Protein AF-A0AAD9C4A0-F1 (afdb_monomer_lite)

Structure (mmCIF, N/CA/C/O backbone):
data_AF-A0AAD9C4A0-F1
#
_entry.id   AF-A0AAD9C4A0-F1
#
loop_
_atom_site.group_PDB
_atom_site.id
_atom_site.type_symbol
_atom_site.label_atom_id
_atom_site.label_alt_id
_atom_site.label_comp_id
_atom_site.label_asym_id
_atom_site.label_entity_id
_atom_site.label_seq_id
_atom_site.pdbx_PDB_ins_code
_atom_site.Cartn_x
_atom_site.Cartn_y
_atom_site.Cartn_z
_atom_site.occupancy
_atom_site.B_iso_or_equiv
_atom_site.auth_seq_id
_atom_site.auth_comp_id
_atom_site.auth_asym_id
_atom_site.auth_atom_id
_atom_site.pdbx_PDB_model_num
ATOM 1 N N . MET A 1 1 ? -12.023 2.513 -3.138 1.00 79.94 1 MET A N 1
ATOM 2 C CA . MET A 1 1 ? -11.134 1.596 -2.382 1.00 79.94 1 MET A CA 1
ATOM 3 C C . MET A 1 1 ? -10.042 2.349 -1.625 1.00 79.94 1 MET A C 1
ATOM 5 O O . MET A 1 1 ? -10.055 2.284 -0.408 1.00 79.94 1 MET A O 1
ATOM 9 N N . LEU A 1 2 ? -9.115 3.067 -2.279 1.00 85.69 2 LEU A N 1
ATOM 10 C CA . LEU A 1 2 ? -8.049 3.789 -1.553 1.00 85.69 2 LEU A CA 1
ATOM 11 C C . LEU A 1 2 ? -8.584 4.898 -0.635 1.00 85.69 2 LEU A C 1
ATOM 13 O O . LEU A 1 2 ? -8.083 5.047 0.470 1.00 85.69 2 LEU A O 1
ATOM 17 N N . GLU A 1 3 ? -9.629 5.611 -1.058 1.00 88.06 3 GLU A N 1
ATOM 18 C CA . GLU A 1 3 ? -10.345 6.589 -0.222 1.00 88.06 3 GLU A CA 1
ATOM 19 C C . GLU A 1 3 ? -10.893 5.958 1.059 1.00 88.06 3 GLU A C 1
ATOM 21 O O . GLU A 1 3 ? -10.655 6.452 2.151 1.00 88.06 3 GLU A O 1
ATOM 26 N N . GLU A 1 4 ? -11.539 4.799 0.943 1.00 85.88 4 GLU A N 1
ATOM 27 C CA . GLU A 1 4 ? -12.087 4.080 2.092 1.00 85.88 4 GLU A CA 1
ATOM 28 C C . GLU A 1 4 ? -10.990 3.606 3.055 1.00 85.88 4 GLU A C 1
ATOM 30 O O . GLU A 1 4 ? -11.133 3.732 4.270 1.00 85.88 4 GLU A O 1
ATOM 35 N N . ILE A 1 5 ? -9.866 3.109 2.525 1.00 87.75 5 ILE A N 1
ATOM 36 C CA . ILE A 1 5 ? -8.692 2.745 3.333 1.00 87.75 5 ILE A CA 1
ATOM 37 C C . ILE A 1 5 ? -8.140 3.981 4.047 1.00 87.75 5 ILE A C 1
ATOM 39 O O . ILE A 1 5 ? -7.824 3.910 5.236 1.00 87.75 5 ILE A O 1
ATOM 43 N N . SER A 1 6 ? -8.051 5.109 3.340 1.00 91.75 6 SER A N 1
ATOM 44 C CA . SER A 1 6 ? -7.614 6.393 3.886 1.00 91.75 6 SER A CA 1
ATOM 45 C C . SER A 1 6 ? -8.507 6.812 5.052 1.00 91.75 6 SER A C 1
ATOM 47 O O . SER A 1 6 ? -8.025 6.967 6.172 1.00 91.75 6 SER A O 1
ATOM 49 N N . ASP A 1 7 ? -9.820 6.865 4.838 1.00 88.69 7 ASP A N 1
ATOM 50 C CA . ASP A 1 7 ? -10.812 7.226 5.850 1.00 88.69 7 ASP A CA 1
ATOM 51 C C . ASP A 1 7 ? -10.749 6.323 7.083 1.00 88.69 7 ASP A C 1
ATOM 53 O O . ASP A 1 7 ? -10.779 6.798 8.220 1.00 88.69 7 ASP A O 1
ATOM 57 N N . CYS A 1 8 ? -10.662 5.007 6.876 1.00 85.94 8 CYS A N 1
ATOM 58 C CA . CYS A 1 8 ? -10.598 4.043 7.971 1.00 85.94 8 CYS A CA 1
ATOM 59 C C . CYS A 1 8 ? -9.301 4.182 8.774 1.00 85.94 8 CYS A C 1
ATOM 61 O O . CYS A 1 8 ? -9.313 4.038 9.998 1.00 85.94 8 CYS A O 1
ATOM 63 N N . THR A 1 9 ? -8.193 4.467 8.092 1.00 89.06 9 THR A N 1
ATOM 64 C CA . THR A 1 9 ? -6.872 4.662 8.698 1.00 89.06 9 THR A CA 1
ATOM 65 C C . THR A 1 9 ? -6.825 5.960 9.506 1.00 89.06 9 THR A C 1
ATOM 67 O O . THR A 1 9 ? -6.369 5.950 10.647 1.00 89.06 9 THR A O 1
ATOM 70 N N . ILE A 1 10 ? -7.376 7.053 8.969 1.00 90.75 10 ILE A N 1
ATOM 71 C CA . ILE A 1 10 ? -7.515 8.337 9.674 1.00 90.75 10 ILE A CA 1
ATOM 72 C C . ILE A 1 10 ? -8.387 8.170 10.919 1.00 90.75 10 ILE A C 1
ATOM 74 O O . ILE A 1 10 ? -8.007 8.603 12.007 1.00 90.75 10 ILE A O 1
ATOM 78 N N . ALA A 1 11 ? -9.541 7.513 10.779 1.00 87.25 11 ALA A N 1
ATOM 79 C CA . ALA A 1 11 ? -10.444 7.271 11.897 1.00 87.25 11 ALA A CA 1
ATOM 80 C C . ALA A 1 11 ? -9.773 6.452 13.010 1.00 87.25 11 ALA A C 1
ATOM 82 O O . ALA A 1 11 ? -10.030 6.693 14.183 1.00 87.25 11 ALA A O 1
ATOM 83 N N . GLU A 1 12 ? -8.902 5.501 12.671 1.00 86.06 12 GLU A N 1
ATOM 84 C CA . GLU A 1 12 ? -8.150 4.748 13.674 1.00 86.06 12 GLU A CA 1
ATOM 85 C C . GLU A 1 12 ? -7.063 5.579 14.350 1.00 86.06 12 GLU A C 1
ATOM 87 O O . GLU A 1 12 ? -6.959 5.544 15.573 1.00 86.06 12 GLU A O 1
ATOM 92 N N . ALA A 1 13 ? -6.279 6.336 13.581 1.00 87.81 13 ALA A N 1
ATOM 93 C CA . ALA A 1 13 ? -5.225 7.183 14.132 1.00 87.81 13 ALA A CA 1
ATOM 94 C C . ALA A 1 13 ? -5.777 8.219 15.119 1.00 87.81 13 ALA A C 1
ATOM 96 O O . ALA A 1 13 ? -5.172 8.465 16.158 1.00 87.81 13 ALA A O 1
ATOM 97 N N . ARG A 1 14 ? -6.961 8.773 14.830 1.00 87.56 14 ARG A N 1
ATOM 98 C CA . ARG A 1 14 ? -7.648 9.742 15.696 1.00 87.56 14 ARG A CA 1
ATOM 99 C C . ARG A 1 14 ? -8.295 9.120 16.938 1.00 87.56 14 ARG A C 1
ATOM 101 O O . ARG A 1 14 ? -8.647 9.855 17.853 1.00 87.56 14 ARG A O 1
ATOM 108 N N . ARG A 1 15 ? -8.473 7.793 16.981 1.00 79.38 15 ARG A N 1
ATOM 109 C CA . ARG A 1 15 ? -8.998 7.074 18.160 1.00 79.38 15 ARG A CA 1
ATOM 110 C C . ARG A 1 15 ? -7.929 6.766 19.205 1.00 79.38 15 ARG A C 1
ATOM 112 O O . ARG A 1 15 ? -8.277 6.460 20.342 1.00 79.38 15 ARG A O 1
ATOM 119 N N . ASP A 1 16 ? -6.658 6.795 18.826 1.00 80.25 16 ASP A N 1
ATOM 120 C CA . ASP A 1 16 ? -5.544 6.583 19.745 1.00 80.25 16 ASP A CA 1
ATOM 121 C C . ASP A 1 16 ? -5.372 7.862 20.591 1.00 80.25 16 ASP A C 1
ATOM 123 O O . ASP A 1 16 ? -4.976 8.897 20.060 1.00 80.25 16 ASP A O 1
ATOM 127 N N . ASN A 1 17 ? -5.784 7.813 21.868 1.00 54.44 17 ASN A N 1
ATOM 128 C CA . ASN A 1 17 ? -5.972 8.939 22.809 1.00 54.44 17 ASN A CA 1
ATOM 129 C C . ASN A 1 17 ? -4.706 9.807 23.041 1.00 54.44 17 ASN A C 1
ATOM 131 O O . ASN A 1 17 ? -4.101 9.780 24.113 1.00 54.44 17 ASN A O 1
ATOM 135 N N . GLY A 1 18 ? -4.321 10.625 22.063 1.00 64.44 18 GLY A N 1
ATOM 136 C CA . GLY A 1 18 ? -3.226 11.590 22.170 1.00 64.44 18 GLY A CA 1
ATOM 137 C C . GLY A 1 18 ? -3.328 12.743 21.167 1.00 64.44 18 GLY A C 1
ATOM 138 O O . GLY A 1 18 ? -4.323 12.881 20.459 1.00 64.44 18 GLY A O 1
ATOM 139 N N . ASP A 1 19 ? -2.252 13.534 21.079 1.00 62.62 19 ASP A N 1
ATOM 140 C CA . ASP A 1 19 ? -2.028 14.751 20.258 1.00 62.62 19 ASP A CA 1
ATOM 141 C C . ASP A 1 19 ? -2.200 14.563 18.724 1.00 62.62 19 ASP A C 1
ATOM 143 O O . ASP A 1 19 ? -1.868 15.426 17.916 1.00 62.62 19 ASP A O 1
ATOM 147 N N . ARG A 1 20 ? -2.717 13.405 18.290 1.00 71.12 20 ARG A N 1
ATOM 148 C CA . ARG A 1 20 ? -2.921 12.991 16.893 1.00 71.12 20 ARG A CA 1
ATOM 149 C C . ARG A 1 20 ? -4.303 13.362 16.344 1.00 71.12 20 ARG A C 1
ATOM 151 O O . ARG A 1 20 ? -4.717 12.826 15.318 1.00 71.12 20 ARG A O 1
ATOM 158 N N . ALA A 1 21 ? -5.013 14.301 16.970 1.00 73.56 21 ALA A N 1
ATOM 159 C CA . ALA A 1 21 ? -6.291 14.809 16.460 1.00 73.56 21 ALA A CA 1
ATOM 160 C C . ALA A 1 21 ? -6.166 15.385 15.033 1.00 73.56 21 ALA A C 1
ATOM 162 O O . ALA A 1 21 ? -7.085 15.275 14.222 1.00 73.56 21 ALA A O 1
ATOM 163 N N . THR A 1 22 ? -4.997 15.943 14.715 1.00 83.50 22 THR A N 1
ATOM 164 C CA . THR A 1 22 ? -4.648 16.507 13.406 1.00 83.50 22 THR A CA 1
ATOM 165 C C . THR A 1 22 ? -4.046 15.486 12.443 1.00 83.50 22 THR A C 1
ATOM 167 O O . THR A 1 22 ? -3.735 15.842 11.311 1.00 83.50 22 THR A O 1
ATOM 170 N N . TRP A 1 23 ? -3.887 14.220 12.850 1.00 89.94 23 TRP A N 1
ATOM 171 C CA . TRP A 1 23 ? -3.318 13.196 11.982 1.00 89.94 23 TRP A CA 1
ATOM 172 C C . TRP A 1 23 ? -4.263 12.922 10.812 1.00 89.94 23 TRP A C 1
ATOM 174 O O . TRP A 1 23 ? -5.457 12.632 10.977 1.00 89.94 23 TRP A O 1
ATOM 184 N N . ASP A 1 24 ? -3.704 13.010 9.618 1.00 90.94 24 ASP A N 1
ATOM 185 C CA . ASP A 1 24 ? -4.335 12.702 8.351 1.00 90.94 24 ASP A CA 1
ATOM 186 C C . ASP A 1 24 ? -3.430 11.776 7.535 1.00 90.94 24 ASP A C 1
ATOM 188 O O . ASP A 1 24 ? -2.286 11.518 7.901 1.00 90.94 24 ASP A O 1
ATOM 192 N N . VAL A 1 25 ? -3.955 11.234 6.443 1.00 93.19 25 VAL A N 1
ATOM 193 C CA . VAL A 1 25 ? -3.167 10.628 5.369 1.00 93.19 25 VAL A CA 1
ATOM 194 C C . VAL A 1 25 ? -3.914 10.920 4.079 1.00 93.19 25 VAL A C 1
ATOM 196 O O . VAL A 1 25 ? -5.115 10.677 3.984 1.00 93.19 25 VAL A O 1
ATOM 199 N N . SER A 1 26 ? -3.236 11.511 3.102 1.00 94.25 26 SER A N 1
ATOM 200 C CA . SER A 1 26 ? -3.856 11.818 1.810 1.00 94.25 26 SER A CA 1
ATOM 201 C C . SER A 1 26 ? -3.805 10.606 0.878 1.00 94.25 26 SER A C 1
ATOM 203 O O . SER A 1 26 ? -2.987 9.700 1.049 1.00 94.25 26 SER A O 1
ATOM 205 N N . ILE A 1 27 ? -4.635 10.597 -0.170 1.00 94.44 27 ILE A N 1
ATOM 206 C CA . ILE A 1 27 ? -4.611 9.524 -1.178 1.00 94.44 27 ILE A CA 1
ATOM 207 C C . ILE A 1 27 ? -3.234 9.453 -1.857 1.00 94.44 27 ILE A C 1
ATOM 209 O O . ILE A 1 27 ? -2.706 8.361 -2.057 1.00 94.44 27 ILE A O 1
ATOM 213 N N . MET A 1 28 ? -2.632 10.602 -2.184 1.00 94.38 28 MET A N 1
ATOM 214 C CA . MET A 1 28 ? -1.289 10.664 -2.774 1.00 94.38 28 MET A CA 1
ATOM 215 C C . MET A 1 28 ? -0.216 10.115 -1.823 1.00 94.38 28 MET A C 1
ATOM 217 O O . MET A 1 28 ? 0.670 9.379 -2.256 1.00 94.38 28 MET A O 1
ATOM 221 N N . GLU A 1 29 ? -0.333 10.382 -0.520 1.00 94.94 29 GLU A N 1
ATOM 222 C CA . GLU A 1 29 ? 0.569 9.826 0.486 1.00 94.94 29 GLU A CA 1
ATOM 223 C C . GLU A 1 29 ? 0.385 8.311 0.640 1.00 94.94 29 GLU A C 1
ATOM 225 O O . GLU A 1 29 ? 1.365 7.570 0.725 1.00 94.94 29 GLU A O 1
ATOM 230 N N . LEU A 1 30 ? -0.858 7.825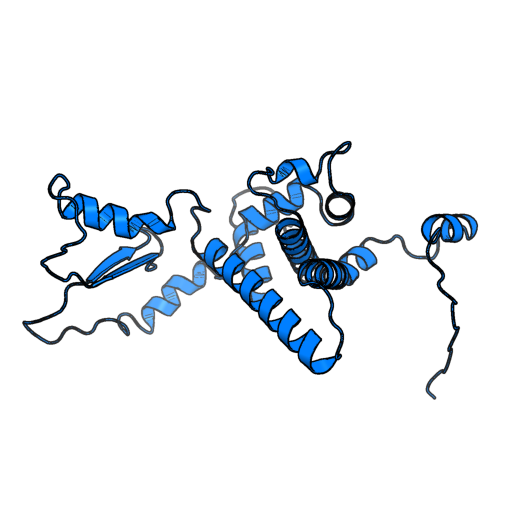 0.604 1.00 94.81 30 LEU A N 1
ATOM 231 C CA . LEU A 1 30 ? -1.161 6.396 0.643 1.00 94.81 30 LEU A CA 1
ATOM 232 C C . LEU A 1 30 ? -0.635 5.670 -0.608 1.00 94.81 30 LEU A C 1
ATOM 234 O O . LEU A 1 30 ? -0.075 4.579 -0.491 1.00 94.81 30 LEU A O 1
ATOM 238 N N . LYS A 1 31 ? -0.734 6.278 -1.799 1.00 95.56 31 LYS A N 1
ATOM 239 C CA . LYS A 1 31 ? -0.093 5.763 -3.024 1.00 95.56 31 LYS A CA 1
ATOM 240 C C . LYS A 1 31 ? 1.433 5.719 -2.875 1.00 95.56 31 LYS A C 1
ATOM 242 O O . LYS A 1 31 ? 2.048 4.717 -3.236 1.00 95.56 31 LYS A O 1
ATOM 247 N N . ALA A 1 32 ? 2.042 6.754 -2.294 1.00 96.25 32 ALA A N 1
ATOM 248 C CA . ALA A 1 32 ? 3.478 6.792 -2.020 1.00 96.25 32 ALA A CA 1
ATOM 249 C C . ALA A 1 32 ? 3.913 5.724 -0.997 1.00 96.25 32 ALA A C 1
ATOM 251 O O . ALA A 1 32 ? 4.969 5.110 -1.147 1.00 96.25 32 ALA A O 1
ATOM 252 N N . PHE A 1 33 ? 3.080 5.436 0.004 1.00 95.81 33 PHE A N 1
ATOM 253 C CA . PHE A 1 33 ? 3.277 4.318 0.926 1.00 95.81 33 PHE A CA 1
ATOM 254 C C . PHE A 1 33 ? 3.236 2.962 0.197 1.00 95.81 33 PHE A C 1
ATOM 256 O O . PHE A 1 33 ? 4.134 2.140 0.384 1.00 95.81 33 PHE A O 1
ATOM 263 N N . ILE A 1 34 ? 2.255 2.741 -0.688 1.00 95.31 34 ILE A N 1
ATOM 264 C CA . ILE A 1 34 ? 2.165 1.521 -1.512 1.00 95.31 34 ILE A CA 1
ATOM 265 C C . ILE A 1 34 ? 3.379 1.391 -2.445 1.00 95.31 34 ILE A C 1
ATOM 267 O O . ILE A 1 34 ? 3.925 0.298 -2.591 1.00 95.31 34 ILE A O 1
ATOM 271 N N . ALA A 1 35 ? 3.860 2.496 -3.021 1.00 95.31 35 ALA A N 1
ATOM 272 C CA . ALA A 1 35 ? 5.075 2.501 -3.833 1.00 95.31 35 ALA A CA 1
ATOM 273 C C . ALA A 1 35 ? 6.282 1.945 -3.061 1.00 95.31 35 ALA A C 1
ATOM 275 O O . ALA A 1 35 ? 7.019 1.108 -3.582 1.00 95.31 35 ALA A O 1
ATOM 276 N N . LEU A 1 36 ? 6.460 2.347 -1.799 1.00 93.62 36 LEU A N 1
ATOM 277 C CA . LEU A 1 36 ? 7.528 1.822 -0.943 1.00 93.62 36 LEU A CA 1
ATOM 278 C C . LEU A 1 36 ? 7.379 0.323 -0.657 1.00 93.62 36 LEU A C 1
ATOM 280 O O . LEU A 1 36 ? 8.388 -0.380 -0.602 1.00 93.62 36 LEU A O 1
ATOM 284 N N . LEU A 1 37 ? 6.149 -0.189 -0.536 1.00 92.06 37 LEU A N 1
ATOM 285 C CA . LEU A 1 37 ? 5.899 -1.629 -0.409 1.00 92.06 37 LEU A CA 1
ATOM 286 C C . LEU A 1 37 ? 6.321 -2.396 -1.671 1.00 92.06 37 LEU A C 1
ATOM 288 O O . LEU A 1 37 ? 6.963 -3.440 -1.553 1.00 92.06 37 LEU A O 1
ATOM 292 N N . TYR A 1 38 ? 6.046 -1.863 -2.865 1.00 92.75 38 TYR A N 1
ATOM 293 C CA . TYR A 1 38 ? 6.490 -2.486 -4.116 1.00 92.75 38 TYR A CA 1
ATOM 294 C C . TYR A 1 38 ? 8.006 -2.457 -4.286 1.00 92.75 38 TYR A C 1
ATOM 296 O O . TYR A 1 38 ? 8.595 -3.477 -4.648 1.00 92.75 38 TYR A O 1
ATOM 304 N N . VAL A 1 39 ? 8.663 -1.334 -3.975 1.00 91.50 39 VAL A N 1
ATOM 305 C CA . VAL A 1 39 ? 10.131 -1.275 -3.998 1.00 91.50 39 VAL A CA 1
ATOM 306 C C . VAL A 1 39 ? 10.705 -2.263 -2.986 1.00 91.50 39 VAL A C 1
ATOM 308 O O . VAL A 1 39 ? 11.582 -3.048 -3.333 1.00 91.50 39 VAL A O 1
ATOM 311 N N . ARG A 1 40 ? 10.167 -2.326 -1.765 1.00 88.25 40 ARG A N 1
ATOM 312 C CA . ARG A 1 40 ? 10.574 -3.336 -0.778 1.00 88.25 40 ARG A CA 1
ATOM 313 C C . ARG A 1 40 ? 10.463 -4.755 -1.353 1.00 88.25 40 ARG A C 1
ATOM 315 O O . ARG A 1 40 ? 11.437 -5.499 -1.302 1.00 88.25 40 ARG A O 1
ATOM 322 N N . GLY A 1 41 ? 9.322 -5.110 -1.946 1.00 86.56 41 GLY A N 1
ATOM 323 C CA . GLY A 1 41 ? 9.107 -6.421 -2.568 1.00 86.56 41 GLY A CA 1
ATOM 324 C C . GLY A 1 41 ? 10.066 -6.721 -3.728 1.00 86.56 41 GLY A C 1
ATOM 325 O O . GLY A 1 41 ? 10.539 -7.846 -3.864 1.00 86.56 41 GLY A O 1
ATOM 326 N N . ALA A 1 42 ? 10.419 -5.711 -4.527 1.00 86.19 42 ALA A N 1
ATOM 327 C CA . ALA A 1 42 ? 11.342 -5.839 -5.656 1.00 86.19 42 ALA A CA 1
ATOM 328 C C . ALA A 1 42 ? 12.817 -6.017 -5.241 1.00 86.19 42 ALA A C 1
ATOM 330 O O . ALA A 1 42 ? 13.602 -6.588 -6.004 1.00 86.19 42 ALA A O 1
ATOM 331 N N . TYR A 1 43 ? 13.201 -5.518 -4.061 1.00 78.12 43 TYR A N 1
ATOM 332 C CA . TYR A 1 43 ? 14.567 -5.601 -3.531 1.00 78.12 43 TYR A CA 1
ATOM 333 C C . TYR A 1 43 ? 14.789 -6.775 -2.566 1.00 78.12 43 TYR A C 1
ATOM 335 O O . TYR A 1 43 ? 15.936 -7.170 -2.357 1.00 78.12 43 TYR A O 1
ATOM 343 N N . CYS A 1 44 ? 13.743 -7.338 -1.954 1.00 64.06 44 CYS A N 1
ATOM 344 C CA . CYS A 1 44 ? 13.934 -8.298 -0.868 1.00 64.06 44 CYS A CA 1
ATOM 345 C C . CYS A 1 44 ? 14.418 -9.684 -1.335 1.00 64.06 44 CYS A C 1
ATOM 347 O O . CYS A 1 44 ? 13.636 -10.560 -1.704 1.00 64.06 44 CYS A O 1
ATOM 349 N N . GLY A 1 45 ? 15.724 -9.908 -1.150 1.00 56.06 45 GLY A N 1
ATOM 350 C CA . GLY A 1 45 ? 16.247 -11.167 -0.625 1.00 56.06 45 GLY A CA 1
ATOM 351 C C . GLY A 1 45 ? 15.723 -11.403 0.798 1.00 56.06 45 GLY A C 1
ATOM 352 O O . GLY A 1 45 ? 15.446 -10.460 1.543 1.00 56.06 45 GLY A O 1
ATOM 353 N N . LYS A 1 46 ? 15.513 -12.668 1.161 1.00 53.75 46 LYS A N 1
ATOM 354 C CA . LYS A 1 46 ? 14.972 -13.068 2.467 1.00 53.75 46 LYS A CA 1
ATOM 355 C C . LYS A 1 46 ? 15.871 -12.477 3.574 1.00 53.75 46 LYS A C 1
ATOM 357 O O . LYS A 1 46 ? 17.060 -12.768 3.565 1.00 53.75 46 LYS A O 1
ATOM 362 N N . ASN A 1 47 ? 15.305 -11.683 4.496 1.00 60.59 47 ASN A N 1
ATOM 363 C CA . ASN A 1 47 ? 15.902 -11.205 5.770 1.00 60.59 47 ASN A CA 1
ATOM 364 C C . ASN A 1 47 ? 16.434 -9.753 5.874 1.00 60.59 47 ASN A C 1
ATOM 366 O O . ASN A 1 47 ? 17.233 -9.485 6.766 1.00 60.59 47 ASN A O 1
ATOM 370 N N . ILE A 1 48 ? 15.981 -8.789 5.061 1.00 75.06 48 ILE A N 1
ATOM 371 C CA . ILE A 1 48 ? 16.292 -7.362 5.317 1.00 75.06 48 ILE A CA 1
ATOM 372 C C . ILE A 1 48 ? 15.224 -6.732 6.226 1.00 75.06 48 ILE A C 1
ATOM 374 O O . ILE A 1 48 ? 14.030 -6.695 5.888 1.00 75.06 48 ILE A O 1
ATOM 378 N N . GLU A 1 49 ? 15.660 -6.228 7.382 1.00 77.25 49 GLU A N 1
ATOM 379 C CA . GLU A 1 49 ? 14.809 -5.501 8.322 1.00 77.25 49 GLU A CA 1
ATOM 380 C C . GLU A 1 49 ? 14.219 -4.240 7.674 1.00 77.25 49 GLU A C 1
ATOM 382 O O . GLU A 1 49 ? 14.831 -3.584 6.840 1.00 77.25 49 GLU A O 1
ATOM 387 N N . MET A 1 50 ? 12.983 -3.895 8.030 1.00 77.12 50 MET A N 1
ATOM 388 C CA . MET A 1 50 ? 12.292 -2.749 7.436 1.00 77.12 50 MET A CA 1
ATOM 389 C C . MET A 1 50 ? 13.003 -1.416 7.694 1.00 77.12 50 MET A C 1
ATOM 391 O O . MET A 1 50 ? 12.980 -0.538 6.835 1.00 77.12 50 MET A O 1
ATOM 395 N N . GLU A 1 51 ? 13.639 -1.256 8.850 1.00 79.81 51 GLU A N 1
ATOM 396 C CA . GLU A 1 51 ? 14.251 0.016 9.225 1.00 79.81 51 GLU A CA 1
ATOM 397 C C . GLU A 1 51 ? 15.545 0.312 8.461 1.00 79.81 51 GLU A C 1
ATOM 399 O O . GLU A 1 51 ? 15.867 1.479 8.238 1.00 79.81 51 GLU A O 1
ATOM 404 N N . SER A 1 52 ? 16.255 -0.718 7.989 1.00 84.81 52 SER A N 1
ATOM 405 C CA . SER A 1 52 ? 17.538 -0.541 7.302 1.00 84.81 52 SER A CA 1
ATOM 406 C C . SER A 1 52 ? 17.401 0.184 5.960 1.00 84.81 52 SER A C 1
ATOM 408 O O . SER A 1 52 ? 18.358 0.801 5.498 1.00 84.81 52 SER A O 1
ATOM 410 N N . PHE A 1 53 ? 16.207 0.179 5.355 1.00 86.88 53 PHE A N 1
ATOM 411 C CA . PHE A 1 53 ? 15.923 0.910 4.116 1.00 86.88 53 PHE A CA 1
ATOM 412 C C . PHE A 1 53 ? 16.070 2.432 4.265 1.00 86.88 53 PHE A C 1
ATOM 414 O O . PHE A 1 53 ? 16.307 3.101 3.262 1.00 86.88 53 PHE A O 1
ATOM 421 N N . TRP A 1 54 ? 15.979 2.965 5.488 1.00 90.88 54 TRP A N 1
ATOM 422 C CA . TRP A 1 54 ? 16.168 4.388 5.794 1.00 90.88 54 TRP A CA 1
ATOM 423 C C . TRP A 1 54 ? 17.552 4.717 6.373 1.00 90.88 54 TRP A C 1
ATOM 425 O O . TRP A 1 54 ? 17.768 5.821 6.866 1.00 90.88 54 TRP A O 1
ATOM 435 N N . SER A 1 55 ? 18.505 3.778 6.336 1.00 87.81 55 SER A N 1
ATOM 436 C CA . SER A 1 55 ? 19.885 4.059 6.745 1.00 87.81 55 SER A CA 1
ATOM 437 C C . SER A 1 55 ? 20.507 5.136 5.849 1.00 87.81 55 SER A C 1
ATOM 439 O O . SER A 1 55 ? 20.348 5.114 4.631 1.00 87.81 55 SER A O 1
ATOM 441 N N . GLU A 1 56 ? 21.247 6.073 6.435 1.00 84.88 56 GLU A N 1
ATOM 442 C CA . GLU A 1 56 ? 21.949 7.111 5.666 1.00 84.88 56 GLU A CA 1
ATOM 443 C C . GLU A 1 56 ? 23.074 6.532 4.798 1.00 84.88 56 GLU A C 1
ATOM 445 O O . GLU A 1 56 ? 23.307 7.006 3.691 1.00 84.88 56 GLU A O 1
ATOM 450 N N . GLN A 1 57 ? 23.750 5.486 5.282 1.00 83.19 57 GLN A N 1
ATOM 451 C CA . GLN A 1 57 ? 24.911 4.890 4.612 1.00 83.19 57 GLN A CA 1
ATOM 452 C C . GLN A 1 57 ? 24.530 3.744 3.672 1.00 83.19 57 GLN A C 1
ATOM 454 O O . GLN A 1 57 ? 25.101 3.606 2.594 1.00 83.19 57 GLN A O 1
ATOM 459 N N . TRP A 1 58 ? 23.568 2.915 4.083 1.00 81.19 58 TRP A N 1
ATOM 460 C CA . TRP A 1 58 ? 23.228 1.659 3.400 1.00 81.19 58 TRP A CA 1
ATOM 461 C C . TRP A 1 58 ? 21.764 1.592 2.958 1.00 81.19 58 TRP A C 1
ATOM 463 O O . TRP A 1 58 ? 21.305 0.561 2.467 1.00 81.19 58 TRP A O 1
ATOM 473 N N . GLY A 1 59 ? 21.008 2.669 3.176 1.00 82.12 59 GLY A N 1
ATOM 474 C CA . GLY A 1 59 ? 19.594 2.730 2.847 1.00 82.12 59 GLY A CA 1
ATOM 475 C C . GLY A 1 59 ? 19.348 3.000 1.372 1.00 82.12 59 GLY A C 1
ATOM 476 O O . GLY A 1 59 ? 20.251 3.159 0.550 1.00 82.12 59 GLY A O 1
ATOM 477 N N . ASN A 1 60 ? 18.070 3.047 1.025 1.00 86.12 60 ASN A N 1
ATOM 478 C CA . ASN A 1 60 ? 17.630 3.276 -0.334 1.00 86.12 60 ASN A CA 1
ATOM 479 C C . ASN A 1 60 ? 17.182 4.736 -0.484 1.00 86.12 60 ASN A C 1
ATOM 481 O O . ASN A 1 60 ? 16.246 5.182 0.179 1.00 86.12 60 ASN A O 1
ATOM 485 N N . ALA A 1 61 ? 17.812 5.474 -1.403 1.00 88.19 61 ALA A N 1
ATOM 486 C CA . ALA A 1 61 ? 17.475 6.873 -1.677 1.00 88.19 61 ALA A CA 1
ATOM 487 C C . ALA A 1 61 ? 15.988 7.072 -2.029 1.00 88.19 61 ALA A C 1
ATOM 489 O O . ALA A 1 61 ? 15.401 8.096 -1.686 1.00 88.19 61 ALA A O 1
ATOM 490 N N . PHE A 1 62 ? 15.348 6.075 -2.652 1.00 90.25 62 PHE A N 1
ATOM 491 C CA . PHE A 1 62 ? 13.914 6.088 -2.937 1.00 90.25 62 PHE A CA 1
ATOM 492 C C . PHE A 1 62 ? 13.077 6.157 -1.652 1.00 90.25 62 PHE A C 1
ATOM 494 O O . PHE A 1 62 ? 12.077 6.870 -1.614 1.00 90.25 62 PHE A O 1
ATOM 501 N N . PHE A 1 63 ? 13.484 5.455 -0.591 1.00 91.12 63 PHE A N 1
ATOM 502 C CA . PHE A 1 63 ? 12.779 5.443 0.692 1.00 91.12 63 PHE A CA 1
ATOM 503 C C . PHE A 1 63 ? 12.902 6.789 1.394 1.00 91.12 63 PHE A C 1
ATOM 505 O O . PHE A 1 63 ? 11.882 7.420 1.675 1.00 91.12 63 PHE A O 1
ATOM 512 N N . ASN A 1 64 ? 14.139 7.261 1.567 1.00 89.06 64 ASN A N 1
ATOM 513 C CA . ASN A 1 64 ? 14.441 8.536 2.220 1.00 89.06 64 ASN A CA 1
ATOM 514 C C . ASN A 1 64 ? 13.785 9.730 1.511 1.00 89.06 64 ASN A C 1
ATOM 516 O O . ASN A 1 64 ? 13.288 10.637 2.173 1.00 89.06 64 ASN A O 1
ATOM 520 N N . ALA A 1 65 ? 13.727 9.712 0.176 1.00 89.75 65 ALA A N 1
ATOM 521 C CA . ALA A 1 65 ? 13.092 10.778 -0.593 1.00 89.75 65 ALA A CA 1
ATOM 522 C C . ALA A 1 65 ? 11.556 10.778 -0.490 1.00 89.75 65 ALA A C 1
ATOM 524 O O . ALA A 1 65 ? 10.936 11.826 -0.640 1.00 89.75 65 ALA A O 1
ATOM 525 N N . THR A 1 66 ? 10.922 9.621 -0.271 1.00 93.19 66 THR A N 1
ATOM 526 C CA . THR A 1 66 ? 9.459 9.486 -0.391 1.00 93.19 66 THR A CA 1
ATOM 527 C C . THR A 1 66 ? 8.743 9.765 0.932 1.00 93.19 66 THR A C 1
ATOM 529 O O . THR A 1 66 ? 7.911 10.675 1.023 1.00 93.19 66 THR A O 1
ATOM 532 N N . LEU A 1 67 ? 9.059 9.007 1.984 1.00 93.19 67 LEU A N 1
ATOM 533 C CA . LEU A 1 67 ? 8.460 9.152 3.315 1.00 93.19 67 LEU A CA 1
ATOM 534 C C . LEU A 1 67 ? 9.531 8.998 4.386 1.00 93.19 67 LEU A C 1
ATOM 536 O O . LEU A 1 67 ? 10.488 8.257 4.199 1.00 93.19 67 LEU A O 1
ATOM 540 N N . SER A 1 68 ? 9.356 9.657 5.532 1.00 92.50 68 SER A N 1
ATOM 541 C CA . SER A 1 68 ? 10.231 9.416 6.679 1.00 92.50 68 SER A CA 1
ATOM 542 C C . SER A 1 68 ? 9.949 8.040 7.288 1.00 92.50 68 SER A C 1
ATOM 544 O O . SER A 1 68 ? 8.817 7.548 7.242 1.00 92.50 68 SER A O 1
ATOM 546 N N . ARG A 1 69 ? 10.963 7.436 7.920 1.00 91.19 69 ARG A N 1
ATOM 547 C CA . ARG A 1 69 ? 10.833 6.144 8.618 1.00 91.19 69 ARG A CA 1
ATOM 548 C C . ARG A 1 69 ? 9.664 6.142 9.607 1.00 91.19 69 ARG A C 1
ATOM 550 O O . ARG A 1 69 ? 8.847 5.225 9.608 1.00 91.19 69 ARG A O 1
ATOM 557 N N . ASN A 1 70 ? 9.564 7.189 10.428 1.00 90.62 70 ASN A N 1
ATOM 558 C CA . ASN A 1 70 ? 8.521 7.302 11.449 1.00 90.62 70 ASN A CA 1
ATOM 559 C C . ASN A 1 70 ? 7.132 7.428 10.817 1.00 90.62 70 ASN A C 1
ATOM 561 O O . ASN A 1 70 ? 6.199 6.778 11.277 1.00 90.62 70 ASN A O 1
ATOM 565 N N . ARG A 1 71 ? 7.004 8.197 9.727 1.00 92.56 71 ARG A N 1
ATOM 566 C CA . ARG A 1 71 ? 5.730 8.359 9.021 1.00 92.56 71 ARG A CA 1
ATOM 567 C C . ARG A 1 71 ? 5.277 7.062 8.358 1.00 92.56 71 ARG A C 1
ATOM 569 O O . ARG A 1 71 ? 4.112 6.698 8.470 1.00 92.56 71 ARG A O 1
ATOM 576 N N . PHE A 1 72 ? 6.199 6.335 7.729 1.00 92.69 72 PHE A N 1
ATOM 577 C CA . PHE A 1 72 ? 5.913 5.015 7.170 1.00 92.69 72 PHE A CA 1
ATOM 578 C C . PHE A 1 72 ? 5.441 4.036 8.254 1.00 92.69 72 PHE A C 1
ATOM 580 O O . PHE A 1 72 ? 4.427 3.358 8.081 1.00 92.69 72 PHE A O 1
ATOM 587 N N . ARG A 1 73 ? 6.144 3.998 9.396 1.00 89.62 73 ARG A N 1
ATOM 588 C CA . ARG A 1 73 ? 5.774 3.161 10.544 1.00 89.62 73 ARG A CA 1
ATOM 589 C C . ARG A 1 73 ? 4.395 3.526 11.089 1.00 89.62 73 ARG A C 1
ATOM 591 O O . ARG A 1 73 ? 3.596 2.631 11.340 1.00 89.62 73 ARG A O 1
ATOM 598 N N . ASP A 1 74 ? 4.099 4.815 11.223 1.00 90.00 74 ASP A N 1
ATOM 599 C CA . ASP A 1 74 ? 2.794 5.295 11.677 1.00 90.00 74 ASP A CA 1
ATOM 600 C C . ASP A 1 74 ? 1.669 4.842 10.739 1.00 90.00 74 ASP A C 1
ATOM 602 O O . ASP A 1 74 ? 0.711 4.221 11.198 1.00 90.00 74 ASP A O 1
ATOM 606 N N . ILE A 1 75 ? 1.805 5.069 9.427 1.00 91.75 75 ILE A N 1
ATOM 607 C CA . ILE A 1 75 ? 0.811 4.624 8.435 1.00 91.75 75 ILE A CA 1
ATOM 608 C C . ILE A 1 75 ? 0.615 3.105 8.529 1.00 91.75 75 ILE A C 1
ATOM 610 O O . ILE A 1 75 ? -0.516 2.624 8.586 1.00 91.75 75 ILE A O 1
ATOM 614 N N . MET A 1 76 ? 1.700 2.335 8.635 1.00 88.50 76 MET A N 1
ATOM 615 C CA . MET A 1 76 ? 1.633 0.880 8.782 1.00 88.50 76 MET A CA 1
ATOM 616 C C . MET A 1 76 ? 0.945 0.435 10.090 1.00 88.50 76 MET A C 1
ATOM 618 O O . MET A 1 76 ? 0.236 -0.579 10.114 1.00 88.50 76 MET A O 1
ATOM 622 N N . CYS A 1 77 ? 1.116 1.169 11.191 1.00 86.88 77 CYS A N 1
ATOM 623 C CA . CYS A 1 77 ? 0.456 0.902 12.472 1.00 86.88 77 CYS A CA 1
ATOM 624 C C . CYS A 1 77 ? -1.049 1.215 12.429 1.00 86.88 77 CYS A C 1
ATOM 626 O O . CYS A 1 77 ? -1.863 0.402 12.886 1.00 86.88 77 CYS A O 1
ATOM 628 N N . TYR A 1 78 ? -1.446 2.327 11.815 1.00 88.06 78 TYR A N 1
ATOM 629 C CA . TYR A 1 78 ? -2.849 2.747 11.773 1.00 88.06 78 TYR A CA 1
ATOM 630 C C . TYR A 1 78 ? -3.639 2.196 10.590 1.00 88.06 78 TYR A C 1
ATOM 632 O O . TYR A 1 78 ? -4.858 2.313 10.603 1.00 88.06 78 TYR A O 1
ATOM 640 N N . LEU A 1 79 ? -2.999 1.534 9.618 1.00 86.19 79 LEU A N 1
ATOM 641 C CA . LEU A 1 79 ? -3.673 0.971 8.446 1.00 86.19 79 LEU A CA 1
ATOM 642 C C . LEU A 1 79 ? -4.906 0.141 8.846 1.00 86.19 79 LEU A C 1
ATOM 644 O O . LEU A 1 79 ? -4.793 -0.856 9.576 1.00 86.19 79 LEU A O 1
ATOM 648 N N . ARG A 1 80 ? -6.088 0.566 8.388 1.00 85.00 80 ARG A N 1
ATOM 649 C CA . ARG A 1 80 ? -7.372 -0.124 8.576 1.00 85.00 80 ARG A CA 1
ATOM 650 C C . ARG A 1 80 ? -8.162 -0.123 7.271 1.00 85.00 80 ARG A C 1
ATOM 652 O O . ARG A 1 80 ? -8.037 0.775 6.451 1.00 85.00 80 ARG A O 1
ATOM 659 N N . PHE A 1 81 ? -9.018 -1.129 7.136 1.00 80.31 81 PHE A N 1
ATOM 660 C CA . PHE A 1 81 ? -9.881 -1.351 5.969 1.00 80.31 81 PHE A CA 1
ATOM 661 C C . PHE A 1 81 ? -11.365 -1.248 6.328 1.00 80.31 81 PHE A C 1
ATOM 663 O O . PHE A 1 81 ? -12.217 -1.634 5.541 1.00 80.31 81 PHE A O 1
ATOM 670 N N . ASP A 1 82 ? -11.668 -0.833 7.561 1.00 76.62 82 ASP A N 1
ATOM 671 C CA . ASP A 1 82 ? -13.027 -0.823 8.078 1.00 76.62 82 ASP A CA 1
ATOM 672 C C . ASP A 1 82 ? -13.212 0.173 9.241 1.00 76.62 82 ASP A C 1
ATOM 674 O O . ASP A 1 82 ? -12.312 0.344 10.073 1.00 76.62 82 ASP A O 1
ATOM 678 N N . LYS A 1 83 ? -14.406 0.779 9.341 1.00 65.75 83 LYS A N 1
ATOM 679 C CA . LYS A 1 83 ? -14.802 1.697 10.422 1.00 65.75 83 LYS A CA 1
ATOM 680 C C . LYS A 1 83 ? -15.419 0.919 11.586 1.00 65.75 83 LYS A C 1
ATOM 682 O O . LYS A 1 83 ? -16.528 0.395 11.467 1.00 65.75 83 LYS A O 1
ATOM 687 N N . LYS A 1 84 ? -14.741 0.919 12.743 1.00 65.00 84 LYS A N 1
ATOM 688 C CA . LYS A 1 84 ? -15.168 0.225 13.978 1.00 65.00 84 LYS A CA 1
ATOM 689 C C . LYS A 1 84 ? -16.630 0.505 14.362 1.00 65.00 84 LYS A C 1
ATOM 691 O O . LYS A 1 84 ? -17.331 -0.435 14.719 1.00 65.00 84 LYS A O 1
ATOM 696 N N . GLU A 1 85 ? -17.099 1.750 14.240 1.00 61.41 85 GLU A N 1
ATOM 697 C CA . GLU A 1 85 ? -18.473 2.150 14.605 1.00 61.41 85 GLU A CA 1
ATOM 698 C C . GLU A 1 85 ? -19.554 1.448 13.766 1.00 61.41 85 GLU A C 1
ATOM 700 O O . GLU A 1 85 ? -20.612 1.084 14.269 1.00 61.41 85 GLU A O 1
ATOM 705 N N . THR A 1 86 ? -19.276 1.183 12.490 1.00 61.56 86 THR A N 1
ATOM 706 C CA . THR A 1 86 ? -20.248 0.576 11.562 1.00 61.56 86 THR A CA 1
ATOM 707 C C . THR A 1 86 ? -20.310 -0.949 11.663 1.00 61.56 86 THR A C 1
ATOM 709 O O . THR A 1 86 ? -21.112 -1.592 10.981 1.00 61.56 86 THR A O 1
ATOM 712 N N . ARG A 1 87 ? -19.456 -1.558 12.498 1.00 62.81 87 ARG A N 1
ATOM 713 C CA . ARG A 1 87 ? -19.411 -3.015 12.682 1.00 62.81 87 ARG A CA 1
ATOM 714 C C . ARG A 1 87 ? -20.671 -3.530 13.369 1.00 62.81 87 ARG A C 1
ATOM 716 O O . ARG A 1 87 ? -21.273 -4.477 12.880 1.00 62.81 87 ARG A O 1
ATOM 723 N N . GLN A 1 88 ? -21.114 -2.880 14.449 1.00 54.72 88 GLN A N 1
ATOM 724 C CA . GLN A 1 88 ? -22.309 -3.302 15.193 1.00 54.72 88 GLN A CA 1
ATOM 725 C C . GLN A 1 88 ? -23.603 -3.156 14.376 1.00 54.72 88 GLN A C 1
ATOM 727 O O . GLN A 1 88 ? -24.426 -4.066 14.403 1.00 54.72 88 GLN A O 1
ATOM 732 N N . CYS A 1 89 ? -23.764 -2.081 13.594 1.00 54.84 89 CYS A N 1
ATOM 733 C CA . CYS A 1 89 ? -24.950 -1.882 12.746 1.00 54.84 89 CYS A CA 1
ATOM 734 C C . CYS A 1 89 ? -25.045 -2.843 11.547 1.00 54.84 89 CYS A C 1
ATOM 736 O O . CYS A 1 89 ? -26.149 -3.144 11.112 1.00 54.84 89 CYS A O 1
ATOM 738 N N . ARG A 1 90 ? -23.931 -3.356 11.004 1.00 55.69 90 ARG A N 1
ATOM 739 C CA . ARG A 1 90 ? -23.986 -4.390 9.946 1.00 55.69 90 ARG A CA 1
ATOM 740 C C . ARG A 1 90 ? -24.333 -5.773 10.500 1.00 55.69 90 ARG A C 1
ATOM 742 O O . ARG A 1 90 ? -24.971 -6.566 9.820 1.00 55.69 90 ARG A O 1
ATOM 749 N N . LEU A 1 91 ? -23.986 -6.033 11.760 1.00 49.81 91 LEU A N 1
ATOM 750 C CA . LEU A 1 91 ? -24.342 -7.268 12.465 1.00 49.81 91 LEU A CA 1
ATOM 751 C C . LEU A 1 91 ? -25.826 -7.328 12.862 1.00 49.81 91 LEU A C 1
ATOM 753 O O . LEU A 1 91 ? -26.329 -8.406 13.165 1.00 49.81 91 LEU A O 1
ATOM 757 N N . THR A 1 92 ? -26.542 -6.199 12.904 1.00 48.19 92 THR A N 1
ATOM 758 C CA . THR A 1 92 ? -27.976 -6.188 13.241 1.00 48.19 92 THR A CA 1
ATOM 759 C C . THR A 1 92 ? -28.872 -6.517 12.052 1.00 48.19 92 THR A C 1
ATOM 761 O O . THR A 1 92 ? -29.940 -7.087 12.272 1.00 48.19 92 THR A O 1
ATOM 764 N N . THR A 1 93 ? -28.449 -6.200 10.823 1.00 42.28 93 THR A N 1
ATOM 765 C CA . THR A 1 93 ? -29.231 -6.412 9.589 1.00 42.28 93 THR A CA 1
ATOM 766 C C . THR A 1 93 ? -29.140 -7.842 9.063 1.00 42.28 93 THR A C 1
ATOM 768 O O . THR A 1 93 ? -30.074 -8.323 8.429 1.00 42.28 93 THR A O 1
ATOM 771 N N . ASP A 1 94 ? -28.061 -8.551 9.380 1.00 40.38 94 ASP A N 1
ATOM 772 C CA . ASP A 1 94 ? -27.935 -9.976 9.114 1.00 40.38 94 ASP A CA 1
ATOM 773 C C . ASP A 1 94 ? -27.087 -10.643 10.200 1.00 40.38 94 ASP A C 1
ATOM 775 O O . ASP A 1 94 ? -25.863 -10.529 10.244 1.00 40.38 94 ASP A O 1
ATOM 779 N N . LYS A 1 95 ? -27.774 -11.343 11.105 1.00 47.09 95 LYS A N 1
ATOM 780 C CA . LYS A 1 95 ? -27.149 -12.062 12.218 1.00 47.09 95 LYS A CA 1
ATOM 781 C C . LYS A 1 95 ? -26.664 -13.465 11.821 1.00 47.09 95 LYS A C 1
ATOM 783 O O . LYS A 1 95 ? -25.950 -14.062 12.619 1.00 47.09 95 LYS A O 1
ATOM 788 N N . PHE A 1 96 ? -27.054 -14.004 10.650 1.00 36.28 96 PHE A N 1
ATOM 789 C CA . PHE A 1 96 ? -26.840 -15.412 10.262 1.00 36.28 96 PHE A CA 1
ATOM 790 C C . PHE A 1 96 ? -27.039 -15.710 8.745 1.00 36.28 96 PHE A C 1
ATOM 792 O O . PHE A 1 96 ? -27.857 -16.565 8.391 1.00 36.28 96 PHE A O 1
ATOM 799 N N . THR A 1 97 ? -26.260 -15.137 7.820 1.00 43.56 97 THR A N 1
ATOM 800 C CA . THR A 1 97 ? -26.202 -15.677 6.434 1.00 43.56 97 THR A CA 1
ATOM 801 C C . THR A 1 97 ? -25.365 -16.946 6.288 1.00 43.56 97 THR A C 1
ATOM 803 O O . THR A 1 97 ? -25.580 -17.685 5.333 1.00 43.56 97 THR A O 1
ATOM 806 N N . HIS A 1 98 ? -24.444 -17.260 7.208 1.00 41.56 98 HIS A N 1
ATOM 807 C CA . HIS A 1 98 ? -23.489 -18.357 6.979 1.00 41.56 98 HIS A CA 1
ATOM 808 C C . HIS A 1 98 ? -23.836 -19.719 7.584 1.00 41.56 98 HIS A C 1
ATOM 810 O O . HIS A 1 98 ? -23.316 -20.714 7.097 1.00 41.56 98 HIS A O 1
ATOM 816 N N . VAL A 1 99 ? -24.690 -19.832 8.605 1.00 40.12 99 VAL A N 1
ATOM 817 C CA . VAL A 1 99 ? -25.051 -21.153 9.157 1.00 40.12 99 VAL A CA 1
ATOM 818 C C . VAL A 1 99 ? -26.440 -21.095 9.788 1.00 40.12 99 VAL A C 1
ATOM 820 O O . VAL A 1 99 ? -26.590 -20.934 10.998 1.00 40.12 99 VAL A O 1
ATOM 823 N N . ARG A 1 100 ? -27.486 -21.254 8.975 1.00 34.03 100 ARG A N 1
ATOM 824 C CA . ARG A 1 100 ? -28.766 -21.751 9.494 1.00 34.03 100 ARG A CA 1
ATOM 825 C C . ARG A 1 100 ? -28.583 -23.245 9.756 1.00 34.03 100 ARG A C 1
ATOM 827 O O . ARG A 1 100 ? -28.229 -23.970 8.834 1.00 34.03 100 ARG A O 1
ATOM 834 N N . LYS A 1 101 ? -28.808 -23.717 10.984 1.00 40.47 101 LYS A N 1
ATOM 835 C CA . LYS A 1 101 ? -28.960 -25.156 11.240 1.00 40.47 101 LYS A CA 1
ATOM 836 C C . LYS A 1 101 ? -30.434 -25.533 11.141 1.00 40.47 101 LYS A C 1
ATOM 838 O O . LYS A 1 101 ? -31.182 -25.209 12.062 1.00 40.47 101 LYS A O 1
ATOM 843 N N . PRO A 1 102 ? -30.830 -26.303 10.126 1.00 40.59 102 PRO A N 1
ATOM 844 C CA . PRO A 1 102 ? -31.735 -27.400 10.340 1.00 40.59 102 PRO A CA 1
ATOM 845 C C . PRO A 1 102 ? -30.897 -28.688 10.443 1.00 40.59 102 PRO A C 1
ATOM 847 O O . PRO A 1 102 ? -29.976 -28.927 9.667 1.00 40.59 102 PRO A O 1
ATOM 850 N N . ASP A 1 103 ? -31.233 -29.497 11.441 1.00 42.38 103 ASP A N 1
ATOM 851 C CA . ASP A 1 103 ? -31.088 -30.957 11.432 1.00 42.38 103 ASP A CA 1
ATOM 852 C C . ASP A 1 103 ? -29.889 -31.628 12.128 1.00 42.38 103 ASP A C 1
ATOM 854 O O . ASP A 1 103 ? -28.768 -31.132 12.247 1.00 42.38 103 ASP A O 1
ATOM 858 N N . LYS A 1 104 ? -30.215 -32.819 12.656 1.00 51.91 104 LYS A N 1
ATOM 859 C CA . LYS A 1 104 ? -29.465 -33.694 13.578 1.00 51.91 104 LYS A CA 1
ATOM 860 C C . LYS A 1 104 ? -28.172 -34.301 13.006 1.00 51.91 104 LYS A C 1
ATOM 862 O O . LYS A 1 104 ? -27.480 -35.010 13.732 1.00 51.91 104 LYS A O 1
ATOM 867 N N . PHE A 1 105 ? -27.826 -34.014 11.753 1.00 52.84 105 PHE A N 1
ATOM 868 C CA . PHE A 1 105 ? -26.618 -34.498 11.085 1.00 52.84 105 PHE A CA 1
ATOM 869 C C . PHE A 1 105 ? -25.930 -33.326 10.389 1.00 52.84 105 PHE A C 1
ATOM 871 O O . PHE A 1 105 ? -26.536 -32.653 9.564 1.00 52.84 105 PHE A O 1
ATOM 878 N N . GLY A 1 106 ? -24.664 -33.069 10.721 1.00 53.34 106 GLY A N 1
ATOM 879 C CA . GLY A 1 106 ? -23.934 -31.946 10.145 1.00 53.34 106 GLY A CA 1
ATOM 880 C C . GLY A 1 106 ? -22.424 -32.112 10.229 1.00 53.34 106 GLY A C 1
ATOM 881 O O . GLY A 1 106 ? -21.890 -32.669 11.190 1.00 53.34 106 GLY A O 1
ATOM 882 N N . ILE A 1 107 ? -21.740 -31.598 9.210 1.00 58.50 107 ILE A N 1
ATOM 883 C CA . ILE A 1 107 ? -20.285 -31.460 9.197 1.00 58.50 107 ILE A CA 1
ATOM 884 C C . ILE A 1 107 ? -19.928 -30.393 10.235 1.00 58.50 107 ILE A C 1
ATOM 886 O O . ILE A 1 107 ? -20.397 -29.257 10.162 1.00 58.50 107 ILE A O 1
ATOM 890 N N . THR A 1 108 ? -19.132 -30.763 11.236 1.00 64.19 108 THR A N 1
ATOM 891 C CA . THR A 1 108 ? -18.661 -29.805 12.244 1.00 64.19 108 THR A CA 1
ATOM 892 C C . THR A 1 108 ? -17.557 -28.962 11.622 1.00 64.19 108 THR A C 1
ATOM 894 O O . THR A 1 108 ? -16.663 -29.520 11.009 1.00 64.19 108 THR A O 1
ATOM 897 N N . PHE A 1 109 ? -17.582 -27.639 11.766 1.00 69.62 109 PHE A N 1
ATOM 898 C CA . PHE A 1 109 ? -16.470 -26.779 11.352 1.00 69.62 109 PHE A CA 1
ATOM 899 C C . PHE A 1 109 ? -15.695 -26.317 12.583 1.00 69.62 109 PHE A C 1
ATOM 901 O O . PHE A 1 109 ? -16.290 -25.890 13.573 1.00 69.62 109 PHE A O 1
ATOM 908 N N . CYS A 1 110 ? -14.368 -26.391 12.520 1.00 74.69 110 CYS A N 1
ATOM 909 C CA . CYS A 1 110 ? -13.487 -25.751 13.489 1.00 74.69 110 CYS A CA 1
ATOM 910 C C . CYS A 1 110 ? -13.191 -24.339 12.991 1.00 74.69 110 CYS A C 1
ATOM 912 O O . CYS A 1 110 ? -12.681 -24.184 11.884 1.00 74.69 110 CYS A O 1
ATOM 914 N N . LEU A 1 111 ? -13.514 -23.325 13.793 1.00 76.25 111 LEU A N 1
ATOM 915 C CA . LEU A 1 111 ? -13.370 -21.916 13.431 1.00 76.25 111 LEU A CA 1
ATOM 916 C C . LEU A 1 111 ? -12.468 -21.219 14.452 1.00 76.25 111 LEU A C 1
ATOM 918 O O . LEU A 1 111 ? -12.674 -21.352 15.658 1.00 76.25 111 LEU A O 1
ATOM 922 N N . ALA A 1 112 ? -11.497 -20.453 13.972 1.00 74.12 112 ALA A N 1
ATOM 923 C CA . ALA A 1 112 ? -10.820 -19.429 14.749 1.00 74.12 112 ALA A CA 1
ATOM 924 C C . ALA A 1 112 ? -11.512 -18.103 14.476 1.00 74.12 112 ALA A C 1
ATOM 926 O O . ALA A 1 112 ? -11.640 -17.694 13.321 1.00 74.12 112 ALA A O 1
ATOM 927 N N . ALA A 1 113 ? -11.940 -17.431 15.536 1.00 75.56 113 ALA A N 1
ATOM 928 C CA . ALA A 1 113 ? -12.535 -16.113 15.446 1.00 75.56 113 ALA A CA 1
ATOM 929 C C . ALA A 1 113 ? -11.875 -15.169 16.445 1.00 75.56 113 ALA A C 1
ATOM 931 O O . ALA A 1 113 ? -11.496 -15.572 17.545 1.00 75.56 113 ALA A O 1
ATOM 932 N N . ASP A 1 114 ? -11.746 -13.911 16.045 1.00 64.88 114 ASP A N 1
ATOM 933 C CA . ASP A 1 114 ? -11.266 -12.849 16.916 1.00 64.88 114 ASP A CA 1
ATOM 934 C C . ASP A 1 114 ? -12.257 -12.592 18.064 1.00 64.88 114 ASP A C 1
ATOM 936 O O . ASP A 1 114 ? -13.475 -12.584 17.864 1.00 64.88 114 ASP A O 1
ATOM 940 N N . VAL A 1 115 ? -11.747 -12.392 19.282 1.00 52.75 115 VAL A N 1
ATOM 941 C CA . VAL A 1 115 ? -12.587 -12.309 20.488 1.00 52.75 115 VAL A CA 1
ATOM 942 C C . VAL A 1 115 ? -13.447 -11.049 20.485 1.00 52.75 115 VAL A C 1
ATOM 944 O O . VAL A 1 115 ? -14.609 -11.121 20.883 1.00 52.75 115 VAL A O 1
ATOM 947 N N . ASP A 1 116 ? -12.928 -9.933 19.984 1.00 41.38 116 ASP A N 1
ATOM 948 C CA . ASP A 1 116 ? -13.607 -8.641 20.080 1.00 41.38 116 ASP A CA 1
ATOM 949 C C . ASP A 1 116 ? -14.466 -8.352 18.848 1.00 41.38 116 ASP A C 1
ATOM 951 O O . ASP A 1 116 ? -15.589 -7.862 18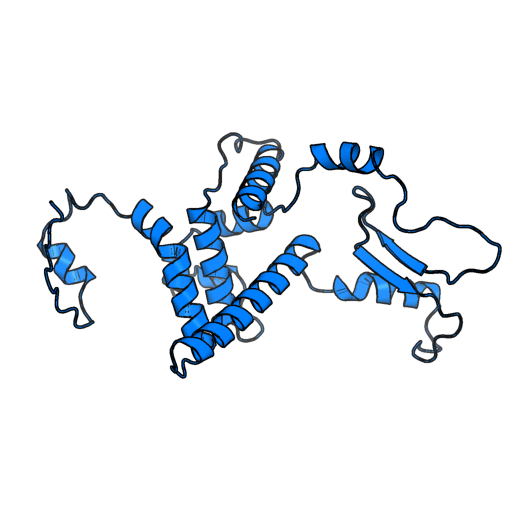.957 1.00 41.38 116 ASP A O 1
ATOM 955 N N . SER A 1 117 ? -13.969 -8.690 17.658 1.00 45.84 117 SER A N 1
ATOM 956 C CA . SER A 1 117 ? -14.659 -8.444 16.387 1.00 45.84 117 SER A CA 1
ATOM 957 C C . SER A 1 117 ? -15.507 -9.615 15.902 1.00 45.84 117 SER A C 1
ATOM 959 O O . SER A 1 117 ? -16.286 -9.439 14.966 1.00 45.84 117 SER A O 1
ATOM 961 N N . LYS A 1 118 ? -15.362 -10.800 16.515 1.00 53.03 118 LYS A N 1
ATOM 962 C CA . LYS A 1 118 ? -16.020 -12.056 16.109 1.00 53.03 118 LYS A CA 1
ATOM 963 C C . LYS A 1 118 ? -15.763 -12.433 14.643 1.00 53.03 118 LYS A C 1
ATOM 965 O O . LYS A 1 118 ? -16.483 -13.253 14.079 1.00 53.03 118 LYS A O 1
ATOM 970 N N . TYR A 1 119 ? -14.724 -11.853 14.035 1.00 53.72 119 TYR A N 1
ATOM 971 C CA . TYR A 1 119 ? -14.353 -12.094 12.648 1.00 53.72 119 TYR A CA 1
ATOM 972 C C . TYR A 1 119 ? -13.674 -13.453 12.510 1.00 53.72 119 TYR A C 1
ATOM 974 O O . TYR A 1 119 ? -12.771 -13.769 13.285 1.00 53.72 119 TYR A O 1
ATOM 982 N N . MET A 1 120 ? -14.084 -14.238 11.515 1.00 63.06 120 MET A N 1
ATOM 983 C CA . MET A 1 120 ? -13.505 -15.549 11.243 1.00 63.06 120 MET A CA 1
ATOM 984 C C . MET A 1 120 ? -12.094 -15.387 10.667 1.00 63.06 120 MET A C 1
ATOM 986 O O . MET A 1 120 ? -11.909 -14.957 9.534 1.00 63.06 120 MET A O 1
ATOM 990 N N . LEU A 1 121 ? -11.097 -15.718 11.479 1.00 65.06 121 LEU A N 1
ATOM 991 C CA . LEU A 1 121 ? -9.681 -15.650 11.139 1.00 65.06 121 LEU A CA 1
ATOM 992 C C . LEU A 1 121 ? -9.271 -16.826 10.250 1.00 65.06 121 LEU A C 1
ATOM 994 O O . LEU A 1 121 ? -8.479 -16.666 9.328 1.00 65.06 121 LEU A O 1
ATOM 998 N N . ASN A 1 122 ? -9.794 -18.014 10.552 1.00 73.31 122 ASN A N 1
ATOM 999 C CA . ASN A 1 122 ? -9.484 -19.255 9.852 1.00 73.31 122 ASN A CA 1
ATOM 1000 C C . ASN A 1 122 ? -10.555 -20.307 10.177 1.00 73.31 122 ASN A C 1
ATOM 1002 O O . ASN A 1 122 ? -11.223 -20.216 11.209 1.00 73.31 122 ASN A O 1
ATOM 1006 N N . GLY A 1 123 ? -10.713 -21.331 9.346 1.00 80.75 123 GLY A N 1
ATOM 1007 C CA . GLY A 1 123 ? -11.510 -22.493 9.711 1.00 80.75 123 GLY A CA 1
ATOM 1008 C C . GLY A 1 123 ? -11.536 -23.586 8.659 1.00 80.75 123 GLY A C 1
ATOM 1009 O O . GLY A 1 123 ? -11.277 -23.352 7.484 1.00 80.75 123 GLY A O 1
ATOM 1010 N N . PHE A 1 124 ? -11.838 -24.801 9.103 1.00 70.69 124 PHE A N 1
ATOM 1011 C CA . PHE A 1 124 ? -11.850 -25.991 8.259 1.00 70.69 124 PHE A CA 1
ATOM 1012 C C . PHE A 1 124 ? -12.896 -27.007 8.744 1.00 70.69 124 PHE A C 1
ATOM 1014 O O . PHE A 1 124 ? -13.244 -27.019 9.931 1.00 70.69 124 PHE A O 1
ATOM 1021 N N . PRO A 1 125 ? -13.418 -27.865 7.850 1.00 72.62 125 PRO A N 1
ATOM 1022 C CA . PRO A 1 125 ? -14.339 -28.927 8.233 1.00 72.62 125 PRO A CA 1
ATOM 1023 C C . PRO A 1 125 ? -13.629 -30.002 9.067 1.00 72.62 125 PRO A C 1
ATOM 1025 O O . PRO A 1 125 ? -12.538 -30.469 8.742 1.00 72.62 125 PRO A O 1
ATOM 1028 N N . TYR A 1 126 ? -14.276 -30.420 10.147 1.00 66.50 126 TYR A N 1
ATOM 1029 C CA . TYR A 1 126 ? -13.872 -31.514 11.012 1.00 66.50 126 TYR A CA 1
ATOM 1030 C C . TYR A 1 126 ? -14.308 -32.841 10.389 1.00 66.50 126 TYR A C 1
ATOM 1032 O O . TYR A 1 126 ? -15.487 -33.192 10.377 1.00 66.50 126 TYR A O 1
ATOM 1040 N N . LEU A 1 127 ? -13.330 -33.587 9.881 1.00 65.50 127 LEU A N 1
ATOM 1041 C CA . LEU A 1 127 ? -13.541 -34.842 9.153 1.00 65.50 127 LEU A CA 1
ATOM 1042 C C . LEU A 1 127 ? -13.537 -36.088 10.063 1.00 65.50 127 LEU A C 1
ATOM 1044 O O . LEU A 1 127 ? -13.616 -37.215 9.580 1.00 65.50 127 LEU A O 1
ATOM 1048 N N . GLY A 1 128 ? -13.436 -35.918 11.387 1.00 65.81 128 GLY A N 1
ATOM 1049 C CA . GLY A 1 128 ? -13.435 -37.013 12.367 1.00 65.81 128 GLY A CA 1
ATOM 1050 C C . GLY A 1 128 ? -12.120 -37.795 12.443 1.00 65.81 128 GLY A C 1
ATOM 1051 O O . GLY A 1 128 ? -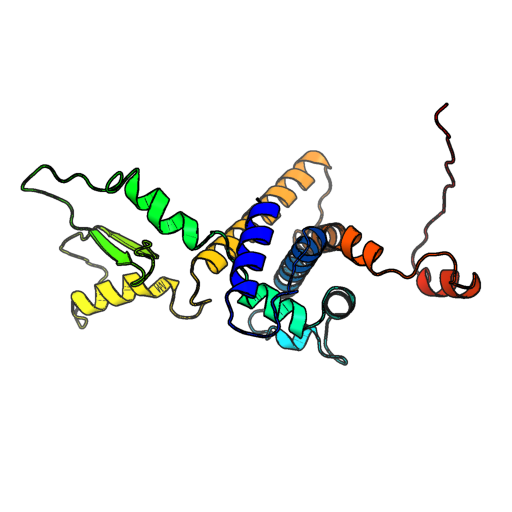11.485 -37.829 13.498 1.00 65.81 128 GLY A O 1
ATOM 1052 N N . LYS A 1 129 ? -11.687 -38.406 11.335 1.00 64.31 129 LYS A N 1
ATOM 1053 C CA . LYS A 1 129 ? -10.412 -39.133 11.226 1.00 64.31 129 LYS A CA 1
ATOM 1054 C C . LYS A 1 129 ? -9.462 -38.377 10.305 1.00 64.31 129 LYS A C 1
ATOM 1056 O O . LYS A 1 129 ? -9.647 -38.368 9.095 1.00 64.31 129 LYS A O 1
ATOM 1061 N N . ASP A 1 130 ? -8.441 -37.761 10.892 1.00 63.00 130 ASP A N 1
ATOM 1062 C CA . ASP A 1 130 ? -7.372 -37.095 10.149 1.00 63.00 130 ASP A CA 1
ATOM 1063 C C . ASP A 1 130 ? -6.138 -38.007 10.099 1.00 63.00 130 ASP A C 1
ATOM 1065 O O . ASP A 1 130 ? -5.492 -38.239 11.123 1.00 63.00 130 ASP A O 1
ATOM 1069 N N . ALA A 1 131 ? -5.842 -38.552 8.916 1.00 64.00 131 ALA A N 1
ATOM 1070 C CA . ALA A 1 131 ? -4.691 -39.427 8.681 1.00 64.00 131 ALA A CA 1
ATOM 1071 C C . ALA A 1 131 ? -3.351 -38.667 8.667 1.00 64.00 131 ALA A C 1
ATOM 1073 O O . ALA A 1 131 ? -2.302 -39.288 8.809 1.00 64.00 131 ALA A O 1
ATOM 1074 N N . SER A 1 132 ? -3.381 -37.336 8.521 1.00 68.62 132 SER A N 1
ATOM 1075 C CA . SER A 1 132 ? -2.188 -36.477 8.528 1.00 68.62 132 SER A CA 1
ATOM 1076 C C . SER A 1 132 ? -1.744 -36.075 9.940 1.00 68.62 132 SER A C 1
ATOM 1078 O O . SER A 1 132 ? -0.656 -35.529 10.126 1.00 68.62 132 SER A O 1
ATOM 1080 N N . ARG A 1 133 ? -2.566 -36.363 10.960 1.00 75.06 133 ARG A N 1
ATOM 1081 C CA . ARG A 1 133 ? -2.270 -36.038 12.357 1.00 75.06 133 ARG A CA 1
ATOM 1082 C C . ARG A 1 133 ? -1.211 -36.997 12.929 1.00 75.06 133 ARG A C 1
ATOM 1084 O O . ARG A 1 133 ? -1.456 -38.205 12.960 1.00 75.06 133 ARG A O 1
ATOM 1091 N N . PRO A 1 134 ? -0.108 -36.486 13.508 1.00 78.00 134 PRO A N 1
ATOM 1092 C CA . PRO A 1 134 ? 0.854 -37.311 14.234 1.00 78.00 134 PRO A CA 1
ATOM 1093 C C . PRO A 1 134 ? 0.188 -38.057 15.400 1.00 78.00 134 PRO A C 1
ATOM 1095 O O . PRO A 1 134 ? -0.551 -37.457 16.183 1.00 78.00 134 PRO A O 1
ATOM 1098 N N . ALA A 1 135 ? 0.476 -39.353 15.558 1.00 75.00 135 ALA A N 1
ATOM 1099 C CA . ALA A 1 135 ? -0.116 -40.189 16.613 1.00 75.00 135 ALA A CA 1
ATOM 1100 C C . ALA A 1 135 ? 0.208 -39.706 18.042 1.00 75.00 135 ALA A C 1
ATOM 1102 O O . ALA A 1 135 ? -0.532 -39.996 18.979 1.00 75.00 135 ALA A O 1
ATOM 1103 N N . THR A 1 136 ? 1.289 -38.943 18.203 1.00 83.19 136 THR A N 1
ATOM 1104 C CA . THR A 1 136 ? 1.749 -38.372 19.476 1.00 83.19 136 THR A CA 1
ATOM 1105 C C . THR A 1 136 ? 0.997 -37.105 19.894 1.00 83.19 136 THR A C 1
ATOM 1107 O O . THR A 1 136 ? 1.118 -36.684 21.042 1.00 83.19 136 THR A O 1
ATOM 1110 N N . GLN A 1 137 ? 0.214 -36.488 19.001 1.00 79.75 137 GLN A N 1
ATOM 1111 C CA . GLN A 1 137 ? -0.431 -35.199 19.243 1.00 79.75 137 GLN A CA 1
ATOM 1112 C C . GLN A 1 137 ? -1.920 -35.349 19.581 1.00 79.75 137 GLN A C 1
ATOM 1114 O O . GLN A 1 137 ? -2.662 -36.072 18.908 1.00 79.75 137 GLN A O 1
ATOM 1119 N N . ARG A 1 138 ? -2.411 -34.608 20.587 1.00 81.00 138 ARG A N 1
ATOM 1120 C CA . ARG A 1 138 ? -3.847 -34.620 20.904 1.00 81.00 138 ARG A CA 1
ATOM 1121 C C . ARG A 1 138 ? -4.653 -33.933 19.805 1.00 81.00 138 ARG A C 1
ATOM 1123 O O . ARG A 1 138 ? -4.232 -32.935 19.228 1.00 81.00 138 ARG A O 1
ATOM 1130 N N . LEU A 1 139 ? -5.883 -34.405 19.589 1.00 74.88 139 LEU A N 1
ATOM 1131 C CA . LEU A 1 139 ? -6.793 -33.839 18.587 1.00 74.88 139 LEU A CA 1
ATOM 1132 C C . LEU A 1 139 ? -6.990 -32.325 18.753 1.00 74.88 139 LEU A C 1
ATOM 1134 O O . LEU A 1 139 ? -6.854 -31.579 17.793 1.00 74.88 139 LEU A O 1
ATOM 1138 N N . ARG A 1 140 ? -7.277 -31.877 19.980 1.00 70.81 140 ARG A N 1
ATOM 1139 C CA . ARG A 1 140 ? -7.494 -30.457 20.294 1.00 70.81 140 ARG A CA 1
ATOM 1140 C C . ARG A 1 140 ? -6.269 -29.592 19.995 1.00 70.81 140 ARG A C 1
ATOM 1142 O O . ARG A 1 140 ? -6.414 -28.479 19.518 1.00 70.81 140 ARG A O 1
ATOM 1149 N N . GLU A 1 141 ? -5.074 -30.121 20.247 1.00 78.75 141 GLU A N 1
ATOM 1150 C CA . GLU A 1 141 ? -3.812 -29.417 20.013 1.00 78.75 141 GLU A CA 1
ATOM 1151 C C . GLU A 1 141 ? -3.559 -29.289 18.509 1.00 78.75 141 GLU A C 1
ATOM 1153 O O . GLU A 1 141 ? -3.254 -28.203 18.033 1.00 78.75 141 GLU A O 1
ATOM 1158 N N . ASN A 1 142 ? -3.781 -30.362 17.744 1.00 80.25 142 ASN A N 1
ATOM 1159 C CA . ASN A 1 142 ? -3.655 -30.335 16.288 1.00 80.25 142 ASN A CA 1
ATOM 1160 C C . ASN A 1 142 ? -4.645 -29.352 15.636 1.00 80.25 142 ASN A C 1
ATOM 1162 O O . ASN A 1 142 ? -4.256 -28.569 14.773 1.00 80.25 142 ASN A O 1
ATOM 1166 N N . VAL A 1 143 ? -5.898 -29.334 16.103 1.00 79.12 143 VAL A N 1
ATOM 1167 C CA . VAL A 1 143 ? -6.925 -28.396 15.624 1.00 79.12 143 VAL A CA 1
ATOM 1168 C C . VAL A 1 143 ? -6.504 -26.949 15.876 1.00 79.12 143 VAL A C 1
ATOM 1170 O O . VAL A 1 143 ? -6.568 -26.128 14.964 1.00 79.12 143 VAL A O 1
ATOM 1173 N N . VAL A 1 144 ? -6.036 -26.639 17.089 1.00 79.56 144 VAL A N 1
ATOM 1174 C CA . VAL A 1 144 ? -5.567 -25.291 17.441 1.00 79.56 144 VAL A CA 1
ATOM 1175 C C . VAL A 1 144 ? -4.349 -24.898 16.607 1.00 79.56 144 VAL A C 1
ATOM 1177 O O . VAL A 1 144 ? -4.324 -23.790 16.081 1.00 79.56 144 VAL A O 1
ATOM 1180 N N . LEU A 1 145 ? -3.372 -25.791 16.416 1.00 79.81 145 LEU A N 1
ATOM 1181 C CA . LEU A 1 145 ? -2.205 -25.484 15.585 1.00 79.81 145 LEU A CA 1
ATOM 1182 C C . LEU A 1 145 ? -2.590 -25.194 14.133 1.00 79.81 145 LEU A C 1
ATOM 1184 O O . LEU A 1 145 ? -2.128 -24.197 13.598 1.00 79.81 145 LEU A O 1
ATOM 1188 N N . ARG A 1 146 ? -3.480 -25.980 13.518 1.00 75.56 146 ARG A N 1
ATOM 1189 C CA . ARG A 1 146 ? -3.960 -25.728 12.144 1.00 75.56 146 ARG A CA 1
ATOM 1190 C C . ARG A 1 146 ? -4.746 -24.425 12.018 1.00 75.56 146 ARG A C 1
ATOM 1192 O O . ARG A 1 146 ? -4.681 -23.747 10.998 1.00 75.56 146 ARG A O 1
ATOM 1199 N N . LEU A 1 147 ? -5.498 -24.064 13.056 1.00 79.25 147 LEU A N 1
ATOM 1200 C CA . LEU A 1 147 ? -6.205 -22.788 13.104 1.00 79.25 147 LEU A CA 1
ATOM 1201 C C . LEU A 1 147 ? -5.237 -21.601 13.201 1.00 79.25 147 LEU A C 1
ATOM 1203 O O . LEU A 1 147 ? -5.489 -20.564 12.586 1.00 79.25 147 LEU A O 1
ATOM 1207 N N . VAL A 1 148 ? -4.143 -21.760 13.950 1.00 75.75 148 VAL A N 1
ATOM 1208 C CA . VAL A 1 148 ? -3.177 -20.694 14.247 1.00 75.75 148 VAL A CA 1
ATOM 1209 C C . VAL A 1 148 ? -2.015 -20.640 13.242 1.00 75.75 148 VAL A C 1
ATOM 1211 O O . VAL A 1 148 ? -1.374 -19.601 13.132 1.00 75.75 148 VAL A O 1
ATOM 1214 N N . GLU A 1 149 ? -1.774 -21.698 12.464 1.00 76.19 149 GLU A N 1
ATOM 1215 C CA . GLU A 1 149 ? -0.672 -21.843 11.496 1.00 76.19 149 GLU A CA 1
ATOM 1216 C C . GLU A 1 149 ? -0.465 -20.620 10.579 1.00 76.19 149 GLU A C 1
ATOM 1218 O O . GLU A 1 149 ? 0.668 -20.138 10.519 1.00 76.19 149 GLU A O 1
ATOM 1223 N N . PRO A 1 150 ? -1.503 -20.010 9.965 1.00 67.75 150 PRO A N 1
ATOM 1224 C CA . PRO A 1 150 ? -1.324 -18.820 9.123 1.00 67.75 150 PRO A CA 1
ATOM 1225 C C . PRO A 1 150 ? -0.818 -17.579 9.879 1.00 67.75 150 PRO A C 1
ATOM 1227 O O . PRO A 1 150 ? -0.406 -16.596 9.265 1.00 67.75 150 PRO A O 1
ATOM 1230 N N . PHE A 1 151 ? -0.877 -17.600 11.211 1.00 61.56 151 PHE A N 1
ATOM 1231 C CA . PHE A 1 151 ? -0.528 -16.487 12.094 1.00 61.56 151 PHE A CA 1
ATOM 1232 C C . PHE A 1 151 ? 0.799 -16.701 12.832 1.00 61.56 151 PHE A C 1
ATOM 1234 O O . PHE A 1 151 ? 1.299 -15.770 13.471 1.00 61.56 151 PHE A O 1
ATOM 1241 N N . VAL A 1 152 ? 1.403 -17.890 12.740 1.00 58.03 152 VAL A N 1
ATOM 1242 C CA . VAL A 1 152 ? 2.719 -18.165 13.325 1.00 58.03 152 VAL A CA 1
ATOM 1243 C C . VAL A 1 152 ? 3.800 -17.561 12.419 1.00 58.03 152 VAL A C 1
ATOM 1245 O O . VAL A 1 152 ? 4.221 -18.166 11.441 1.00 58.03 152 VAL A O 1
ATOM 1248 N N . GLY A 1 153 ? 4.248 -16.340 12.742 1.00 54.72 153 GLY A N 1
ATOM 1249 C CA . GLY A 1 153 ? 5.413 -15.689 12.113 1.00 54.72 153 GLY A CA 1
ATOM 1250 C C . GLY A 1 153 ? 5.130 -14.453 11.244 1.00 54.72 153 GLY A C 1
ATOM 1251 O O . GLY A 1 153 ? 6.068 -13.885 10.690 1.00 54.72 153 GLY A O 1
ATOM 1252 N N . GLY A 1 154 ? 3.870 -14.014 11.131 1.00 56.47 154 GLY A N 1
ATOM 1253 C CA . GLY A 1 154 ? 3.465 -12.852 10.326 1.00 56.47 154 GLY A CA 1
ATOM 1254 C C . GLY A 1 154 ? 2.936 -11.656 11.132 1.00 56.47 154 GLY A C 1
ATOM 1255 O O . GLY A 1 154 ? 2.987 -11.613 12.362 1.00 56.47 154 GLY A O 1
ATOM 1256 N N . THR A 1 155 ? 2.378 -10.665 10.425 1.00 55.91 155 THR A N 1
ATOM 1257 C CA . THR A 1 155 ? 1.586 -9.597 11.057 1.00 55.91 155 THR A CA 1
ATOM 1258 C C . THR A 1 155 ? 0.410 -10.220 11.812 1.00 55.91 155 THR A C 1
ATOM 1260 O O . THR A 1 155 ? -0.419 -10.906 11.222 1.00 55.91 155 THR A O 1
ATOM 1263 N N . ARG A 1 156 ? 0.282 -9.926 13.114 1.00 59.03 156 ARG A N 1
ATOM 1264 C CA . ARG A 1 156 ? -0.844 -10.383 13.961 1.00 59.03 156 ARG A CA 1
ATOM 1265 C C . ARG A 1 156 ? -2.205 -9.814 13.527 1.00 59.03 156 ARG A C 1
ATOM 1267 O O . ARG A 1 156 ? -3.233 -10.143 14.106 1.00 59.03 156 ARG A O 1
ATOM 1274 N N . ARG A 1 157 ? -2.213 -8.940 12.514 1.00 67.56 157 ARG A N 1
ATOM 1275 C CA . ARG A 1 157 ? -3.396 -8.330 11.906 1.00 67.56 157 ARG A CA 1
ATOM 1276 C C . ARG A 1 157 ? -3.637 -8.965 10.537 1.00 67.56 157 ARG A C 1
ATOM 1278 O O . ARG A 1 157 ? -3.049 -8.531 9.545 1.00 67.56 157 ARG A O 1
ATOM 1285 N N . TRP A 1 158 ? -4.525 -9.956 10.487 1.00 64.75 158 TRP A N 1
ATOM 1286 C CA . TRP A 1 158 ? -4.904 -10.662 9.256 1.00 64.75 158 TRP A CA 1
ATOM 1287 C C . TRP A 1 158 ? -5.383 -9.750 8.100 1.00 64.75 158 TRP A C 1
ATOM 1289 O O . TRP A 1 158 ? -5.023 -10.054 6.962 1.00 64.75 158 TRP A O 1
ATOM 1299 N N . PRO A 1 159 ? -6.081 -8.603 8.311 1.00 72.12 159 PRO A N 1
ATOM 1300 C CA . PRO A 1 159 ? -6.521 -7.765 7.190 1.00 72.12 159 PRO A CA 1
ATOM 1301 C C . PRO A 1 159 ? -5.339 -7.160 6.428 1.00 72.12 159 PRO A C 1
ATOM 1303 O O . PRO A 1 159 ? -5.377 -7.008 5.213 1.00 72.12 159 PRO A O 1
ATOM 1306 N N . VAL A 1 160 ? -4.256 -6.853 7.148 1.00 73.94 160 VAL A N 1
ATOM 1307 C CA . VAL A 1 160 ? -3.021 -6.321 6.564 1.00 73.94 160 VAL A CA 1
ATOM 1308 C C . VAL A 1 160 ? -2.300 -7.404 5.755 1.00 73.94 160 VAL A C 1
ATOM 1310 O O . VAL A 1 160 ? -1.739 -7.105 4.707 1.00 73.94 160 VAL A O 1
ATOM 1313 N N . ALA A 1 161 ? -2.353 -8.669 6.192 1.00 73.75 161 ALA A N 1
ATOM 1314 C CA . ALA A 1 161 ? -1.817 -9.787 5.415 1.00 73.75 161 ALA A CA 1
ATOM 1315 C C . ALA A 1 161 ? -2.587 -9.984 4.098 1.00 73.75 161 ALA A C 1
ATOM 1317 O O . ALA A 1 161 ? -1.977 -10.118 3.040 1.00 73.75 161 ALA A O 1
ATOM 1318 N N . VAL A 1 162 ? -3.924 -9.927 4.146 1.00 75.00 162 VAL A N 1
ATOM 1319 C CA . VAL A 1 162 ? -4.769 -9.978 2.942 1.00 75.00 162 VAL A CA 1
ATOM 1320 C C . VAL A 1 162 ? -4.457 -8.816 2.004 1.00 75.00 162 VAL A C 1
ATOM 1322 O O . VAL A 1 162 ? -4.322 -9.026 0.803 1.00 75.00 162 VAL A O 1
ATOM 1325 N N . PHE A 1 163 ? -4.275 -7.609 2.539 1.00 80.38 163 PHE A N 1
ATOM 1326 C CA . PHE A 1 163 ? -3.901 -6.446 1.741 1.00 80.38 163 PHE A CA 1
ATOM 1327 C C . PHE A 1 163 ? -2.587 -6.642 0.978 1.00 80.38 163 PHE A C 1
ATOM 1329 O O . PHE A 1 163 ? -2.546 -6.358 -0.216 1.00 80.38 163 PHE A O 1
ATOM 1336 N N . TYR A 1 164 ? -1.541 -7.183 1.613 1.00 81.88 164 TYR A N 1
ATOM 1337 C CA . TYR A 1 164 ? -0.286 -7.477 0.911 1.00 81.88 164 TYR A CA 1
ATOM 1338 C C . TYR A 1 164 ? -0.470 -8.499 -0.213 1.00 81.88 164 TYR A C 1
ATOM 1340 O O . TYR A 1 164 ? 0.015 -8.272 -1.317 1.00 81.88 164 TYR A O 1
ATOM 1348 N N . ASN A 1 165 ? -1.256 -9.553 0.016 1.00 79.00 165 ASN A N 1
ATOM 1349 C CA . ASN A 1 165 ? -1.565 -10.527 -1.033 1.00 79.00 165 ASN A CA 1
ATOM 1350 C C . ASN A 1 165 ? -2.327 -9.887 -2.207 1.00 79.00 165 ASN A C 1
ATOM 1352 O O . ASN A 1 165 ? -2.066 -10.206 -3.366 1.00 79.00 165 ASN A O 1
ATOM 1356 N N . VAL A 1 166 ? -3.262 -8.972 -1.925 1.00 80.69 166 VAL A N 1
ATOM 1357 C CA . VAL A 1 166 ? -3.994 -8.229 -2.963 1.00 80.69 166 VAL A CA 1
ATOM 1358 C C . VAL A 1 166 ? -3.053 -7.327 -3.763 1.00 80.69 166 VAL A C 1
ATOM 1360 O O . VAL A 1 166 ? -3.180 -7.278 -4.985 1.00 80.69 166 VAL A O 1
ATOM 1363 N N . LEU A 1 167 ? -2.095 -6.655 -3.116 1.00 85.81 167 LEU A N 1
ATOM 1364 C CA . LEU A 1 167 ? -1.081 -5.855 -3.811 1.00 85.81 167 LEU A CA 1
ATOM 1365 C C . LEU A 1 167 ? -0.206 -6.719 -4.730 1.00 85.81 167 LEU A C 1
ATOM 1367 O O . LEU A 1 167 ? 0.007 -6.355 -5.885 1.00 85.81 167 LEU A O 1
ATOM 1371 N N . ASP A 1 168 ? 0.243 -7.881 -4.256 1.00 83.06 168 ASP A N 1
ATOM 1372 C CA . ASP A 1 168 ? 1.058 -8.800 -5.057 1.00 83.06 168 ASP A CA 1
ATOM 1373 C C . ASP A 1 168 ? 0.293 -9.309 -6.290 1.00 83.06 168 ASP A C 1
ATOM 1375 O O . ASP A 1 168 ? 0.814 -9.286 -7.410 1.00 83.06 168 ASP A O 1
ATOM 1379 N N . LEU A 1 169 ? -0.972 -9.711 -6.113 1.00 77.12 169 LEU A N 1
ATOM 1380 C CA . LEU A 1 169 ? -1.842 -10.133 -7.214 1.00 77.12 169 LEU A CA 1
ATOM 1381 C C . LEU A 1 169 ? -2.100 -8.995 -8.206 1.00 77.12 169 LEU A C 1
ATOM 1383 O O . LEU A 1 169 ? -2.017 -9.205 -9.418 1.00 77.12 169 LEU A O 1
ATOM 1387 N N . ALA A 1 170 ? -2.384 -7.789 -7.710 1.00 85.31 170 ALA A N 1
ATOM 1388 C CA . ALA A 1 170 ? -2.617 -6.620 -8.549 1.00 85.31 170 ALA A CA 1
ATOM 1389 C C . ALA A 1 170 ? -1.383 -6.281 -9.398 1.00 85.31 170 ALA A C 1
ATOM 1391 O O . ALA A 1 170 ? -1.520 -6.047 -10.598 1.00 85.31 170 ALA A O 1
ATOM 1392 N N . ALA A 1 171 ? -0.181 -6.324 -8.815 1.00 86.69 171 ALA A N 1
ATOM 1393 C CA . ALA A 1 171 ? 1.064 -6.064 -9.532 1.00 86.69 171 ALA A CA 1
ATOM 1394 C C . ALA A 1 171 ? 1.357 -7.117 -10.614 1.00 86.69 171 ALA A C 1
ATOM 1396 O O . ALA A 1 171 ? 1.756 -6.762 -11.724 1.00 86.69 171 ALA A O 1
ATOM 1397 N N . ILE A 1 172 ? 1.131 -8.405 -10.324 1.00 85.31 172 ILE A N 1
ATOM 1398 C CA . ILE A 1 172 ? 1.306 -9.487 -11.306 1.00 85.31 172 ILE A CA 1
ATOM 1399 C C . ILE A 1 172 ? 0.313 -9.329 -12.459 1.00 85.31 172 ILE A C 1
ATOM 1401 O O . ILE A 1 172 ? 0.714 -9.389 -13.621 1.00 85.31 172 ILE A O 1
ATOM 1405 N N . ASN A 1 173 ? -0.961 -9.082 -12.151 1.00 87.38 173 ASN A N 1
ATOM 1406 C CA . ASN A 1 173 ? -1.997 -8.904 -13.165 1.00 87.38 173 ASN A CA 1
ATOM 1407 C C . ASN A 1 173 ? -1.714 -7.680 -14.043 1.00 87.38 173 ASN A C 1
ATOM 1409 O O . ASN A 1 173 ? -1.795 -7.771 -15.268 1.00 87.38 173 ASN A O 1
ATOM 1413 N N . ALA A 1 174 ? -1.306 -6.563 -13.438 1.00 88.88 174 ALA A N 1
ATOM 1414 C CA . ALA A 1 174 ? -0.913 -5.364 -14.168 1.00 88.88 174 ALA A CA 1
ATOM 1415 C C . ALA A 1 174 ? 0.287 -5.624 -15.094 1.00 88.88 174 ALA A C 1
ATOM 1417 O O . ALA A 1 174 ? 0.272 -5.199 -16.246 1.00 88.88 174 ALA A O 1
ATOM 1418 N N . TRP A 1 175 ? 1.293 -6.378 -14.637 1.00 89.38 175 TRP A N 1
ATOM 1419 C CA . TRP A 1 175 ? 2.457 -6.736 -15.453 1.00 89.38 175 TRP A CA 1
ATOM 1420 C C . TRP A 1 175 ? 2.096 -7.631 -16.646 1.00 89.38 175 TRP A C 1
ATOM 1422 O O . TRP A 1 175 ? 2.584 -7.411 -17.755 1.00 89.38 175 TRP A O 1
ATOM 1432 N N . VAL A 1 176 ? 1.232 -8.632 -16.442 1.00 86.06 176 VAL A N 1
ATOM 1433 C CA . VAL A 1 176 ? 0.756 -9.515 -17.522 1.00 86.06 176 VAL A CA 1
ATOM 1434 C C . VAL A 1 176 ? -0.001 -8.711 -18.579 1.00 86.06 176 VAL A C 1
ATOM 1436 O O . VAL A 1 176 ? 0.288 -8.848 -19.769 1.00 86.06 176 VAL A O 1
ATOM 1439 N N . LEU A 1 177 ? -0.913 -7.832 -18.152 1.00 87.25 177 LEU A N 1
ATOM 1440 C CA . LEU A 1 177 ? -1.655 -6.951 -19.055 1.00 87.25 177 LEU A CA 1
ATOM 1441 C C . LEU A 1 177 ? -0.722 -5.996 -19.805 1.00 87.25 177 LEU A C 1
ATOM 1443 O O . LEU A 1 177 ? -0.817 -5.882 -21.023 1.00 87.25 177 LEU A O 1
ATOM 1447 N N . TYR A 1 178 ? 0.231 -5.376 -19.108 1.00 86.81 178 TYR A N 1
ATOM 1448 C CA . TYR A 1 178 ? 1.212 -4.479 -19.716 1.00 86.81 178 TYR A CA 1
ATOM 1449 C C . TYR A 1 178 ? 2.002 -5.168 -20.837 1.00 86.81 178 TYR A C 1
ATOM 1451 O O . TYR A 1 178 ? 2.119 -4.633 -21.940 1.00 86.81 178 TYR A O 1
ATOM 1459 N N . ARG A 1 179 ? 2.484 -6.394 -20.592 1.00 85.31 179 ARG A N 1
ATOM 1460 C CA . ARG A 1 179 ? 3.196 -7.197 -21.600 1.00 85.31 179 ARG A CA 1
ATOM 1461 C C . ARG A 1 179 ? 2.315 -7.558 -22.789 1.00 85.31 179 ARG A C 1
ATOM 1463 O O . ARG A 1 179 ? 2.792 -7.527 -23.919 1.00 85.31 179 ARG A O 1
ATOM 1470 N N . SER A 1 180 ? 1.051 -7.891 -22.530 1.00 85.44 180 SER A N 1
ATOM 1471 C CA . SER A 1 180 ? 0.092 -8.238 -23.579 1.00 85.44 180 SER A CA 1
ATOM 1472 C C . SER A 1 180 ? -0.267 -7.043 -24.462 1.00 85.44 180 SER A C 1
ATOM 1474 O O . SER A 1 180 ? -0.470 -7.222 -25.657 1.00 85.44 180 SER A O 1
ATOM 1476 N N . CYS A 1 181 ? -0.371 -5.841 -23.890 1.00 86.38 181 CYS A N 1
ATOM 1477 C CA . CYS A 1 181 ? -0.814 -4.649 -24.614 1.00 86.38 181 CYS A CA 1
ATOM 1478 C C . CYS A 1 181 ? 0.329 -3.883 -25.291 1.00 86.38 181 CYS A C 1
ATOM 1480 O O . CYS A 1 181 ? 0.118 -3.312 -26.356 1.00 86.38 181 CYS A O 1
ATOM 1482 N N . MET A 1 182 ? 1.525 -3.842 -24.692 1.00 82.25 182 MET A N 1
ATOM 1483 C CA . MET A 1 182 ? 2.644 -3.034 -25.203 1.00 82.25 182 MET A CA 1
ATOM 1484 C C . MET A 1 182 ? 3.673 -3.833 -26.014 1.00 82.25 182 MET A C 1
ATOM 1486 O O . MET A 1 182 ? 4.630 -3.248 -26.517 1.00 82.25 182 MET A O 1
ATOM 1490 N N . SER A 1 183 ? 3.517 -5.159 -26.131 1.00 75.38 183 SER A N 1
ATOM 1491 C CA . SER A 1 183 ? 4.466 -6.062 -26.813 1.00 75.38 183 SER A CA 1
ATOM 1492 C C . SER A 1 183 ? 5.923 -5.915 -26.339 1.00 75.38 183 SER A C 1
ATOM 1494 O O . SER A 1 183 ? 6.859 -6.280 -27.048 1.00 75.38 183 SER A O 1
ATOM 1496 N N . GLN A 1 184 ? 6.134 -5.384 -25.130 1.00 74.94 184 GLN A N 1
ATOM 1497 C CA . GLN A 1 184 ? 7.450 -5.210 -24.523 1.00 74.94 184 GLN A CA 1
ATOM 1498 C C . GLN A 1 184 ? 7.718 -6.297 -23.486 1.00 74.94 184 GLN A C 1
ATOM 1500 O O . GLN A 1 184 ? 6.857 -6.648 -22.677 1.00 74.94 184 GLN A O 1
ATOM 1505 N N . ASN A 1 185 ? 8.946 -6.816 -23.478 1.00 79.19 185 ASN A N 1
ATOM 1506 C CA . ASN A 1 185 ? 9.373 -7.854 -22.545 1.00 79.19 185 ASN A CA 1
ATOM 1507 C C . ASN A 1 185 ? 10.169 -7.254 -21.376 1.00 79.19 185 ASN A C 1
ATOM 1509 O O . ASN A 1 185 ? 11.375 -7.462 -21.261 1.00 79.19 185 ASN A O 1
ATOM 1513 N N . ILE A 1 186 ? 9.496 -6.472 -20.527 1.00 87.75 186 ILE A N 1
ATOM 1514 C CA . ILE A 1 186 ? 10.111 -5.885 -19.328 1.00 87.75 186 ILE A CA 1
ATOM 1515 C C . ILE A 1 186 ? 10.139 -6.931 -18.199 1.00 87.75 186 ILE A C 1
ATOM 1517 O O . ILE A 1 186 ? 9.097 -7.539 -17.908 1.00 87.75 186 ILE A O 1
ATOM 1521 N N . PRO A 1 187 ? 11.283 -7.140 -17.516 1.00 89.69 187 PRO A N 1
ATOM 1522 C CA . PRO A 1 187 ? 11.345 -7.986 -16.330 1.00 89.69 187 PRO A CA 1
ATOM 1523 C C . PRO A 1 187 ? 10.363 -7.513 -15.254 1.00 89.69 187 PRO A C 1
ATOM 1525 O O . PRO A 1 187 ? 10.246 -6.320 -14.982 1.00 89.69 187 PRO A O 1
ATOM 1528 N N . ARG A 1 188 ? 9.694 -8.451 -14.570 1.00 87.94 188 ARG A N 1
ATOM 1529 C CA . ARG A 1 188 ? 8.711 -8.141 -13.510 1.00 87.94 188 ARG A CA 1
ATOM 1530 C C . ARG A 1 188 ? 9.246 -7.150 -12.472 1.00 87.94 188 ARG A C 1
ATOM 1532 O O . ARG A 1 188 ? 8.524 -6.262 -12.036 1.00 87.94 188 ARG A O 1
ATOM 1539 N N . ARG A 1 189 ? 10.512 -7.309 -12.074 1.00 89.88 189 ARG A N 1
ATOM 1540 C CA . ARG A 1 189 ? 11.180 -6.421 -11.115 1.00 89.88 189 ARG A CA 1
ATOM 1541 C C . ARG A 1 189 ? 11.181 -4.972 -11.599 1.00 89.88 189 ARG A C 1
ATOM 1543 O O . ARG A 1 189 ? 10.805 -4.089 -10.840 1.00 89.88 189 ARG A O 1
ATOM 1550 N N . ASP A 1 190 ? 11.573 -4.743 -12.845 1.00 89.88 190 ASP A N 1
ATOM 1551 C CA . ASP A 1 190 ? 11.721 -3.396 -13.391 1.00 89.88 190 ASP A CA 1
ATOM 1552 C C . ASP A 1 190 ? 10.353 -2.746 -13.621 1.00 89.88 190 ASP A C 1
ATOM 1554 O O . ASP A 1 190 ? 10.182 -1.569 -13.315 1.00 89.88 190 ASP A O 1
ATOM 1558 N N . PHE A 1 191 ? 9.349 -3.537 -14.017 1.00 91.88 191 PHE A N 1
ATOM 1559 C CA . PHE A 1 191 ? 7.956 -3.089 -14.051 1.00 91.88 191 PHE A CA 1
ATOM 1560 C C . PHE A 1 191 ? 7.458 -2.630 -12.672 1.00 91.88 191 PHE A C 1
ATOM 1562 O O . PHE A 1 191 ? 6.886 -1.552 -12.554 1.00 91.88 191 PHE A O 1
ATOM 1569 N N . MET A 1 192 ? 7.704 -3.409 -11.610 1.00 91.81 192 MET A N 1
ATOM 1570 C CA . MET A 1 192 ? 7.301 -3.022 -10.250 1.00 91.81 192 MET A CA 1
ATOM 1571 C C . MET A 1 192 ? 8.007 -1.746 -9.777 1.00 91.81 192 MET A C 1
ATOM 1573 O O . MET A 1 192 ? 7.387 -0.914 -9.117 1.00 91.81 192 MET A O 1
ATOM 1577 N N . LEU A 1 193 ? 9.287 -1.565 -10.124 1.00 91.94 193 LEU A N 1
ATOM 1578 C CA . LEU A 1 193 ? 10.021 -0.337 -9.812 1.00 91.94 193 LEU A CA 1
ATOM 1579 C C . LEU A 1 193 ? 9.455 0.866 -10.577 1.00 91.94 193 LEU A C 1
ATOM 1581 O O . LEU A 1 193 ? 9.278 1.927 -9.980 1.00 91.94 193 LEU A O 1
ATOM 1585 N N . GLN A 1 194 ? 9.124 0.705 -11.860 1.00 92.62 194 GLN A N 1
ATOM 1586 C CA . GLN A 1 194 ? 8.484 1.755 -12.652 1.00 92.62 194 GLN A CA 1
ATOM 1587 C C . GLN A 1 194 ? 7.107 2.129 -12.088 1.00 92.62 194 GLN A C 1
ATOM 1589 O O . GLN A 1 194 ? 6.846 3.306 -11.844 1.00 92.62 194 GLN A O 1
ATOM 1594 N N . LEU A 1 195 ? 6.268 1.135 -11.788 1.00 93.50 195 LEU A N 1
ATOM 1595 C CA . LEU A 1 195 ? 4.964 1.345 -11.161 1.00 93.50 195 LEU A CA 1
ATOM 1596 C C . LEU A 1 195 ? 5.097 2.101 -9.832 1.00 93.50 195 LEU A C 1
ATOM 1598 O O . LEU A 1 195 ? 4.331 3.020 -9.550 1.00 93.50 195 LEU A O 1
ATOM 1602 N N . ALA A 1 196 ? 6.096 1.757 -9.015 1.00 94.75 196 ALA A N 1
ATOM 1603 C CA . ALA A 1 196 ? 6.360 2.469 -7.772 1.00 94.75 196 ALA A CA 1
ATOM 1604 C C . ALA A 1 196 ? 6.765 3.935 -8.006 1.00 94.75 196 ALA A C 1
ATOM 1606 O O . ALA A 1 196 ? 6.347 4.813 -7.251 1.00 94.75 196 ALA A O 1
ATOM 1607 N N . HIS A 1 197 ? 7.553 4.225 -9.046 1.00 93.25 197 HIS A N 1
ATOM 1608 C CA . HIS A 1 197 ? 7.874 5.601 -9.428 1.00 93.25 197 HIS A CA 1
ATOM 1609 C C . HIS A 1 197 ? 6.620 6.399 -9.806 1.00 93.25 197 HIS A C 1
ATOM 1611 O O . HIS A 1 197 ? 6.456 7.516 -9.317 1.00 93.25 197 HIS A O 1
ATOM 1617 N N . GLU A 1 198 ? 5.734 5.816 -10.613 1.00 95.06 198 GLU A N 1
ATOM 1618 C CA . GLU A 1 198 ? 4.483 6.448 -11.048 1.00 95.06 198 GLU A CA 1
ATOM 1619 C C . GLU A 1 198 ? 3.533 6.701 -9.866 1.00 95.06 198 GLU A C 1
ATOM 1621 O O . GLU A 1 198 ? 3.004 7.802 -9.716 1.00 95.06 198 GLU A O 1
ATOM 1626 N N . LEU A 1 199 ? 3.387 5.731 -8.956 1.00 94.44 199 LEU A N 1
ATOM 1627 C CA . LEU A 1 199 ? 2.511 5.845 -7.784 1.00 94.44 199 LEU A CA 1
ATOM 1628 C C . LEU A 1 199 ? 2.901 6.980 -6.831 1.00 94.44 199 LEU A C 1
ATOM 1630 O O . LEU A 1 199 ? 2.022 7.599 -6.231 1.00 94.44 199 LEU A O 1
ATOM 1634 N N . ARG A 1 200 ? 4.199 7.263 -6.673 1.00 94.31 200 ARG A N 1
ATOM 1635 C CA . ARG A 1 200 ? 4.666 8.343 -5.788 1.00 94.31 200 ARG A CA 1
ATOM 1636 C C . ARG A 1 200 ? 4.839 9.693 -6.485 1.00 94.31 200 ARG A C 1
ATOM 1638 O O . ARG A 1 200 ? 5.176 10.655 -5.803 1.00 94.31 200 ARG A O 1
ATOM 1645 N N . ALA A 1 201 ? 4.678 9.776 -7.806 1.00 92.00 201 ALA A N 1
ATOM 1646 C CA . ALA A 1 201 ? 5.029 10.973 -8.573 1.00 92.00 201 ALA A CA 1
ATOM 1647 C C . ALA A 1 201 ? 4.268 12.217 -8.087 1.00 92.00 201 ALA A C 1
ATOM 1649 O O . ALA A 1 201 ? 4.874 13.253 -7.824 1.00 92.00 201 ALA A O 1
ATOM 1650 N N . GLU A 1 202 ? 2.960 12.072 -7.877 1.00 92.44 202 GLU A N 1
ATOM 1651 C CA . GLU A 1 202 ? 2.068 13.126 -7.379 1.00 92.44 202 GLU A CA 1
ATOM 1652 C C . GLU A 1 202 ? 2.491 13.636 -5.988 1.00 92.44 202 GLU A C 1
ATOM 1654 O O . GLU A 1 202 ? 2.583 14.838 -5.756 1.00 92.44 202 GLU A O 1
ATOM 1659 N N . TRP A 1 203 ? 2.853 12.721 -5.088 1.00 93.94 203 TRP A N 1
ATOM 1660 C CA . TRP A 1 203 ? 3.337 13.044 -3.742 1.00 93.94 203 TRP A CA 1
ATOM 1661 C C . TRP A 1 203 ? 4.703 13.737 -3.734 1.00 93.94 203 TRP A C 1
ATOM 1663 O O . TRP A 1 203 ? 4.977 14.602 -2.905 1.00 93.94 203 TRP A O 1
ATOM 1673 N N . MET A 1 204 ? 5.591 13.354 -4.652 1.00 90.94 204 MET A N 1
ATOM 1674 C CA . MET A 1 204 ? 6.879 14.030 -4.799 1.00 90.94 204 MET A CA 1
ATOM 1675 C C . MET A 1 204 ? 6.693 15.441 -5.360 1.00 90.94 204 MET A C 1
ATOM 1677 O O . MET A 1 204 ? 7.360 16.364 -4.899 1.00 90.94 204 MET A O 1
ATOM 1681 N N . ALA A 1 205 ? 5.765 15.621 -6.304 1.00 89.81 205 ALA A N 1
ATOM 1682 C CA . ALA A 1 205 ? 5.435 16.927 -6.862 1.00 89.81 205 ALA A CA 1
ATOM 1683 C C . ALA A 1 205 ? 4.840 17.871 -5.806 1.00 89.81 205 ALA A C 1
ATOM 1685 O O . ALA A 1 205 ? 5.225 19.034 -5.759 1.00 89.81 205 ALA A O 1
ATOM 1686 N N . SER A 1 206 ? 3.986 17.375 -4.902 1.00 88.38 206 SER A N 1
ATOM 1687 C CA . SER A 1 206 ? 3.415 18.192 -3.819 1.00 88.38 206 SER A CA 1
ATOM 1688 C C . SER A 1 206 ? 4.438 18.626 -2.759 1.00 88.38 206 SER A C 1
ATOM 1690 O O . SER A 1 206 ? 4.166 19.538 -1.985 1.00 88.38 206 SER A O 1
ATOM 1692 N N . LYS A 1 207 ? 5.597 17.958 -2.689 1.00 80.81 207 LYS A N 1
ATOM 1693 C CA . LYS A 1 207 ? 6.707 18.294 -1.781 1.00 80.81 207 LYS A CA 1
ATOM 1694 C C . LYS A 1 207 ? 7.798 19.135 -2.432 1.00 80.81 207 LYS A C 1
ATOM 1696 O O . LYS A 1 207 ? 8.670 19.634 -1.721 1.00 80.81 207 LYS A O 1
ATOM 1701 N N . ALA A 1 208 ? 7.799 19.235 -3.760 1.00 74.62 208 ALA A N 1
ATOM 1702 C CA . ALA A 1 208 ? 8.777 20.042 -4.462 1.00 74.62 208 ALA A CA 1
ATOM 1703 C C . ALA A 1 208 ? 8.551 21.520 -4.103 1.00 74.62 208 ALA A C 1
ATOM 1705 O O . ALA A 1 208 ? 7.401 21.967 -4.077 1.00 74.62 208 ALA A O 1
ATOM 1706 N N . PRO A 1 209 ? 9.616 22.288 -3.816 1.00 65.38 209 PRO A N 1
ATOM 1707 C CA . PRO A 1 209 ? 9.475 23.727 -3.669 1.00 65.38 209 PRO A CA 1
ATOM 1708 C C . PRO A 1 209 ? 8.875 24.306 -4.960 1.00 65.38 209 PRO A C 1
ATOM 1710 O O . PRO A 1 209 ? 9.164 23.790 -6.048 1.00 65.38 209 PRO A O 1
ATOM 1713 N N . PRO A 1 210 ? 8.033 25.350 -4.872 1.00 59.56 210 PRO A N 1
ATOM 1714 C CA . PRO A 1 210 ? 7.504 26.000 -6.060 1.00 59.56 210 PRO A CA 1
ATOM 1715 C C . PRO A 1 210 ? 8.668 26.418 -6.968 1.00 59.56 210 PRO A C 1
ATOM 1717 O O . PRO A 1 210 ? 9.656 26.987 -6.507 1.00 59.56 210 PRO A O 1
ATOM 1720 N N . LEU A 1 211 ? 8.541 26.144 -8.271 1.00 51.91 211 LEU A N 1
ATOM 1721 C CA . LEU A 1 211 ? 9.542 26.427 -9.317 1.00 51.91 211 LEU A CA 1
ATOM 1722 C C . LEU A 1 211 ? 9.970 27.910 -9.406 1.00 51.91 211 LEU A C 1
ATOM 1724 O O . LEU A 1 211 ? 10.833 28.240 -10.212 1.00 51.91 211 LEU A O 1
ATOM 1728 N N . ALA A 1 212 ? 9.368 28.797 -8.611 1.00 51.53 212 ALA A N 1
ATOM 1729 C CA . ALA A 1 212 ? 9.599 30.234 -8.620 1.00 51.53 212 ALA A CA 1
ATOM 1730 C C . ALA A 1 212 ? 10.931 30.668 -7.974 1.00 51.53 212 ALA A C 1
ATOM 1732 O O . ALA 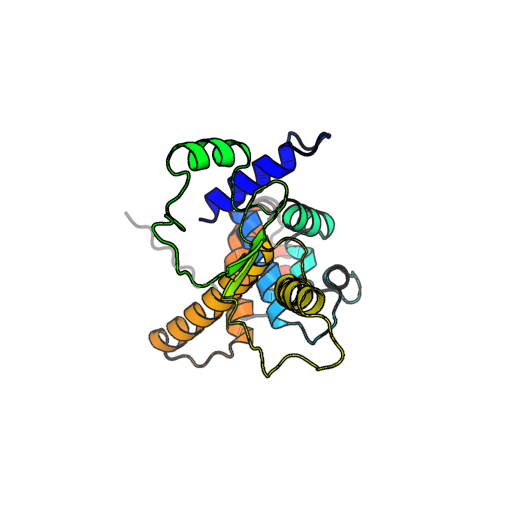A 1 212 ? 11.439 31.717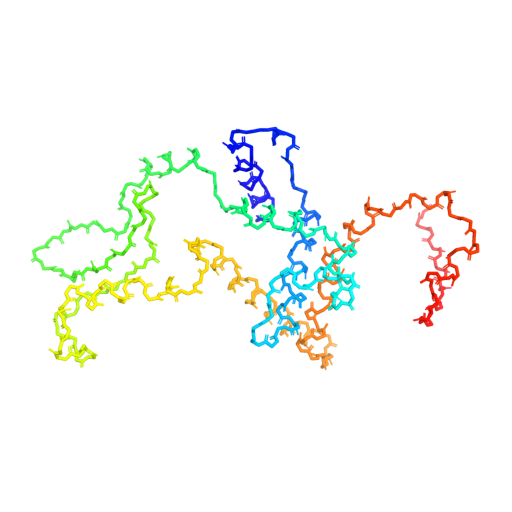 -8.351 1.00 51.53 212 ALA A O 1
ATOM 1733 N N . ASP A 1 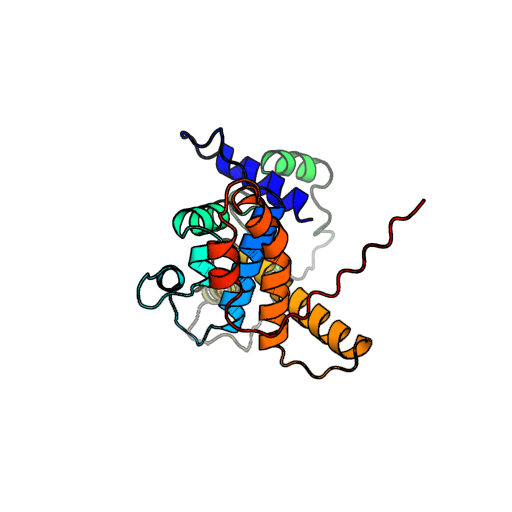213 ? 11.526 29.867 -7.079 1.00 50.94 213 ASP A N 1
ATOM 1734 C CA . ASP A 1 213 ? 12.693 30.296 -6.278 1.00 50.94 213 ASP A CA 1
ATOM 1735 C C . ASP A 1 213 ? 13.980 29.498 -6.537 1.00 50.94 213 ASP A C 1
ATOM 1737 O O . ASP A 1 213 ? 14.968 29.649 -5.817 1.00 50.94 213 ASP A O 1
ATOM 1741 N N . VAL A 1 214 ? 14.007 28.633 -7.553 1.00 49.81 214 VAL A N 1
ATOM 1742 C CA . VAL A 1 214 ? 15.203 27.840 -7.867 1.00 49.81 214 VAL A CA 1
ATOM 1743 C C . VAL A 1 214 ? 16.024 28.580 -8.930 1.00 49.81 214 VAL A C 1
ATOM 1745 O O . VAL A 1 214 ? 15.569 28.676 -10.072 1.00 49.81 214 VAL A O 1
ATOM 1748 N N . PRO A 1 215 ? 17.229 29.098 -8.610 1.00 52.84 215 PRO A N 1
ATOM 1749 C CA . PRO A 1 215 ? 18.089 29.724 -9.606 1.00 52.84 215 PRO A CA 1
ATOM 1750 C C . PRO A 1 215 ? 18.355 28.742 -10.748 1.00 52.84 215 PRO A C 1
ATOM 1752 O O . PRO A 1 215 ? 18.625 27.565 -10.502 1.00 52.84 215 PRO A O 1
ATOM 1755 N N . PHE A 1 216 ? 18.304 29.227 -11.991 1.00 48.34 216 PHE A N 1
ATOM 1756 C CA . PHE A 1 216 ? 18.444 28.432 -13.222 1.00 48.34 216 PHE A CA 1
ATOM 1757 C C . PHE A 1 216 ? 19.641 27.456 -13.195 1.00 48.34 216 PHE A C 1
ATOM 1759 O O . PHE A 1 216 ? 19.567 26.350 -13.719 1.00 48.34 216 PHE A O 1
ATOM 1766 N N . THR A 1 217 ? 20.709 27.815 -12.481 1.00 51.19 217 THR A N 1
ATOM 1767 C CA . THR A 1 217 ? 21.933 27.020 -12.304 1.00 51.19 217 THR A CA 1
ATOM 1768 C C . THR A 1 217 ? 21.753 25.714 -11.518 1.00 51.19 217 THR A C 1
ATOM 1770 O O . THR A 1 217 ? 22.549 24.791 -11.680 1.00 51.19 217 THR A O 1
ATOM 1773 N N . VAL A 1 218 ? 20.723 25.598 -10.674 1.00 49.09 218 VAL A N 1
ATOM 1774 C CA . VAL A 1 218 ? 20.441 24.385 -9.882 1.00 49.09 218 VAL A CA 1
ATOM 1775 C C . VAL A 1 218 ? 19.653 23.354 -10.703 1.00 49.09 218 VAL A C 1
ATOM 1777 O O . VAL A 1 218 ? 19.788 22.150 -10.475 1.00 49.09 218 VAL A O 1
ATOM 1780 N N . TRP A 1 219 ? 18.887 23.797 -11.706 1.00 39.31 219 TRP A N 1
ATOM 1781 C CA . TRP A 1 219 ? 18.094 22.918 -12.577 1.00 39.31 219 TRP A CA 1
ATOM 1782 C C . TRP A 1 219 ? 18.980 21.986 -13.423 1.00 39.31 219 TRP A C 1
ATOM 1784 O O . TRP A 1 219 ? 18.695 20.790 -13.543 1.00 39.31 219 TRP A O 1
ATOM 1794 N N . ASP A 1 220 ? 20.114 22.499 -13.909 1.00 37.44 220 ASP A N 1
ATOM 1795 C CA . ASP A 1 220 ? 21.106 21.736 -14.681 1.00 37.44 220 ASP A CA 1
ATOM 1796 C C . ASP A 1 220 ? 21.843 20.680 -13.838 1.00 37.44 220 ASP A C 1
ATOM 1798 O O . ASP A 1 220 ? 22.224 19.621 -14.343 1.00 37.44 220 ASP A O 1
ATOM 1802 N N . ALA A 1 221 ? 21.995 20.919 -12.531 1.00 41.25 221 ALA A N 1
ATOM 1803 C CA . ALA A 1 221 ? 22.631 19.977 -11.610 1.00 41.25 221 ALA A CA 1
ATOM 1804 C C . ALA A 1 221 ? 21.708 18.800 -11.239 1.00 41.25 221 ALA A C 1
ATOM 1806 O O . ALA A 1 221 ? 22.180 17.672 -11.088 1.00 41.25 221 ALA A O 1
ATOM 1807 N N . VAL A 1 222 ? 20.393 19.034 -11.135 1.00 43.69 222 VAL A N 1
ATOM 1808 C CA . VAL A 1 222 ? 19.392 17.994 -10.817 1.00 43.69 222 VAL A CA 1
ATOM 1809 C C . VAL A 1 222 ? 19.080 17.113 -12.033 1.00 43.69 222 VAL A C 1
ATOM 1811 O O . VAL A 1 222 ? 18.861 15.911 -11.882 1.00 43.69 222 VAL A O 1
ATOM 1814 N N . CYS A 1 223 ? 19.126 17.668 -13.248 1.00 42.22 223 CYS A N 1
ATOM 1815 C CA . CYS A 1 223 ? 18.905 16.916 -14.492 1.00 42.22 223 CYS A CA 1
ATOM 1816 C C . CYS A 1 223 ? 20.161 16.243 -15.066 1.00 42.22 223 CYS A C 1
ATOM 1818 O O . CYS A 1 223 ? 20.121 15.626 -16.137 1.00 42.22 223 CYS A O 1
ATOM 1820 N N . GLY A 1 224 ? 21.279 16.308 -14.342 1.00 37.19 224 GLY A N 1
ATOM 1821 C CA . GLY A 1 224 ? 22.536 15.681 -14.719 1.00 37.19 224 GLY A CA 1
ATOM 1822 C C . GLY A 1 224 ? 22.422 14.157 -14.824 1.00 37.19 224 GLY A C 1
ATOM 1823 O O . GLY A 1 224 ? 22.515 13.450 -13.824 1.00 37.19 224 GLY A O 1
ATOM 1824 N N . LYS A 1 225 ? 22.357 13.671 -16.073 1.00 39.66 225 LYS A N 1
ATOM 1825 C CA . LYS A 1 225 ? 22.441 12.269 -16.546 1.00 39.66 225 LYS A CA 1
ATOM 1826 C C . LYS A 1 225 ? 21.102 11.550 -16.757 1.00 39.66 225 LYS A C 1
ATOM 1828 O O . LYS A 1 225 ? 20.824 10.510 -16.161 1.00 39.66 225 LYS A O 1
ATOM 1833 N N . ARG A 1 226 ? 20.340 12.002 -17.752 1.00 35.03 226 ARG A N 1
ATOM 1834 C CA . ARG A 1 226 ? 19.978 11.183 -18.928 1.00 35.03 226 ARG A CA 1
ATOM 1835 C C . ARG A 1 226 ? 19.358 12.095 -19.981 1.00 35.03 226 ARG A C 1
ATOM 1837 O O . ARG A 1 226 ? 18.550 12.950 -19.660 1.00 35.03 226 ARG A O 1
ATOM 1844 N N . THR A 1 227 ? 19.795 11.922 -21.221 1.00 39.81 227 THR A N 1
ATOM 1845 C CA . THR A 1 227 ? 19.357 12.632 -22.428 1.00 39.81 227 THR A CA 1
ATOM 1846 C C . THR A 1 227 ? 17.840 12.844 -22.472 1.00 39.81 227 THR A C 1
ATOM 1848 O O . THR A 1 227 ? 17.103 11.968 -22.920 1.00 39.81 227 THR A O 1
ATOM 1851 N N . ALA A 1 228 ? 17.376 14.012 -22.043 1.00 31.92 228 ALA A N 1
ATOM 1852 C CA . ALA A 1 228 ? 16.034 14.496 -22.308 1.00 31.92 228 ALA A CA 1
ATOM 1853 C C . ALA A 1 228 ? 16.163 15.618 -23.340 1.00 31.92 228 ALA A C 1
ATOM 1855 O O . ALA A 1 228 ? 16.534 16.744 -23.019 1.00 31.92 228 ALA A O 1
ATOM 1856 N N . LYS A 1 229 ? 15.896 15.297 -24.611 1.00 32.31 229 LYS A N 1
ATOM 1857 C CA . LYS A 1 229 ? 15.524 16.324 -25.585 1.00 32.31 229 LYS A CA 1
ATOM 1858 C C . LYS A 1 229 ? 14.192 16.894 -25.108 1.00 32.31 229 LYS A C 1
ATOM 1860 O O . LYS A 1 229 ? 13.169 16.226 -25.221 1.00 32.31 229 LYS A O 1
ATOM 1865 N N . VAL A 1 230 ? 14.222 18.105 -24.565 1.00 32.44 230 VAL A N 1
ATOM 1866 C CA . VAL A 1 230 ? 13.027 18.920 -24.354 1.00 32.44 230 VAL A CA 1
ATOM 1867 C C . VAL A 1 230 ? 12.496 19.278 -25.741 1.00 32.44 230 VAL A C 1
ATOM 1869 O O . VAL A 1 230 ? 12.958 20.219 -26.379 1.00 32.44 230 VAL A O 1
ATOM 1872 N N . LEU A 1 231 ? 11.569 18.474 -26.260 1.00 29.48 231 LEU A N 1
ATOM 1873 C CA . LEU A 1 231 ? 10.697 18.914 -27.339 1.00 29.48 231 LEU A CA 1
ATOM 1874 C C . LEU A 1 231 ? 9.615 19.772 -26.688 1.00 29.48 231 LEU A C 1
ATOM 1876 O O . LEU A 1 231 ? 8.632 19.263 -26.157 1.00 29.48 231 LEU A O 1
ATOM 1880 N N . ASN A 1 232 ? 9.837 21.085 -26.712 1.00 31.08 232 ASN A N 1
ATOM 1881 C CA . ASN A 1 232 ? 8.780 22.066 -26.527 1.00 31.08 232 ASN A CA 1
ATOM 1882 C C . ASN A 1 232 ? 7.746 21.854 -27.634 1.00 31.08 232 ASN A C 1
ATOM 1884 O O . ASN A 1 232 ? 7.931 22.307 -28.761 1.00 31.08 232 ASN A O 1
ATOM 1888 N N . VAL A 1 233 ? 6.657 21.164 -27.313 1.00 29.19 233 VAL A N 1
ATOM 1889 C CA . VAL A 1 233 ? 5.425 21.238 -28.093 1.00 29.19 233 VAL A CA 1
ATOM 1890 C C . VAL A 1 233 ? 4.442 22.046 -27.259 1.00 29.19 233 VAL A C 1
ATOM 1892 O O . VAL A 1 233 ? 3.605 21.509 -26.541 1.00 29.19 233 VAL A O 1
ATOM 1895 N N . CYS A 1 234 ? 4.583 23.369 -27.343 1.00 31.41 234 CYS A N 1
ATOM 1896 C CA . CYS A 1 234 ? 3.453 24.261 -27.139 1.00 31.41 234 CYS A CA 1
ATOM 1897 C C . CYS A 1 234 ? 2.541 24.101 -28.357 1.00 31.41 234 CYS A C 1
ATOM 1899 O O . CYS A 1 234 ? 2.841 24.630 -29.424 1.00 31.41 234 CYS A O 1
ATOM 1901 N N . ILE A 1 235 ? 1.435 23.379 -28.207 1.00 30.08 235 ILE A N 1
ATOM 1902 C CA . ILE A 1 235 ? 0.258 23.581 -29.052 1.00 30.08 235 ILE A CA 1
ATOM 1903 C C . ILE A 1 235 ? -0.856 23.969 -28.092 1.00 30.08 235 ILE A C 1
ATOM 1905 O O . ILE A 1 235 ? -1.456 23.121 -27.435 1.00 30.08 235 ILE A O 1
ATOM 1909 N N . ASN A 1 236 ? -1.064 25.278 -27.965 1.00 31.53 236 ASN A N 1
ATOM 1910 C CA . ASN A 1 236 ? -2.273 25.814 -27.367 1.00 31.53 236 ASN A CA 1
ATOM 1911 C C . ASN A 1 236 ? -3.461 25.345 -28.211 1.00 31.53 236 ASN A C 1
ATOM 1913 O O . ASN A 1 236 ? -3.512 25.583 -29.418 1.00 31.53 236 ASN A O 1
ATOM 1917 N N . CYS A 1 237 ? -4.394 24.667 -27.552 1.00 27.89 237 CYS A N 1
ATOM 1918 C CA . CYS A 1 237 ? -5.765 24.558 -28.010 1.00 27.89 237 CYS A CA 1
ATOM 1919 C C . CYS A 1 237 ? -6.466 25.906 -27.794 1.00 27.89 237 CYS A C 1
ATOM 1921 O O . CYS A 1 237 ? -6.500 26.381 -26.660 1.00 27.89 237 CYS A O 1
ATOM 1923 N N . VAL A 1 238 ? -7.079 26.384 -28.885 1.00 33.59 238 VAL A N 1
ATOM 1924 C CA . VAL A 1 238 ? -8.055 27.486 -29.039 1.00 33.59 238 VAL A CA 1
ATOM 1925 C C . VAL A 1 238 ? -7.517 28.904 -28.868 1.00 33.59 238 VAL A C 1
ATOM 1927 O O . VAL A 1 238 ? -7.114 29.286 -27.752 1.00 33.59 238 VAL A O 1
#

Radius of gyration: 24.44 Å; chains: 1; bounding box: 57×70×52 Å

Organism: Dissostichus eleginoides (NCBI:txid100907)

InterPro domains:
  IPR029526 PiggyBac transposable element-derived protein [PF13843] (2-101)

Secondary structure (DSSP, 8-state):
-HHHHHHHHHHHHTTSSSSGGG----HHHHHHHHHHHHHHHHH--TT--GGGGG-TTTS-HHHHHH--HHHHHHHHHH--SS-THHHHHHHHH-S-SS----SS---EEEEEE-TTT--EEEEEEE-S--TTS-TTS-HHHHHHHHHHGGGTTS-S-HHHHHHHHHHHHHHHHHHHHHHHHH-----HHHHHHHHHHHHHHHHHHHHSPPTTSS-HHHHHHHS-SS------------

Foldseek 3Di:
DLVLQQVQLLLQQCPPPDPCVVPGADSLLVLLLLLVVLLCVLPDDPDDDPQQLCDPVRHPPSDVLQDDPVRSVSSVVSGDNDHPVCLVVVCVVDVDPDDDDDDDDDFDKQFDADPPSRHTQDIDTDPPDDPPDDPPDDPVRVSVCVNCVVVVPDPVDSVVVVVSVVSVVVLVVVVVVCCVPVVDDDPSSVSSNVSSCVSNVVVSVVVDDPPPPDPPVVVCVVPPDDDDPPPPPPDDDD

Sequence (238 aa):
MLEEISDCTIAEARRDNGDRATWDVSIMELKAFIALLYVRGAYCGKNIEMESFWSEQWGNAFFNATLSRNRFRDIMCYLRFDKKETRQCRLTTDKFTHVRKPDKFGITFCLAADVDSKYMLNGFPYLGKDASRPATQRLRENVVLRLVEPFVGGTRRWPVAVFYNVLDLAAINAWVLYRSCMSQNIPRRDFMLQLAHELRAEWMASKAPPLADVPFTVWDAVCGKRTAKVLNVCINCV

pLDDT: mean 72.52, std 18.98, range [27.89, 96.25]